Protein AF-A0A1V4V6X4-F1 (afdb_monomer)

Radius of gyration: 25.46 Å; Cα contacts (8 Å, |Δi|>4): 102; chains: 1; bounding box: 65×45×69 Å

pLDDT: mean 75.26, std 18.29, range [31.08, 92.88]

Secondary structure (DSSP, 8-state):
---------HHHHHHHHHTT--HHHHHHHHHHHHHHTT-----HHHHHHHHHHHHHHHHHHHHHHHT--S------------------TTHHHHHHHHHHHHHHHHHHHHHHTT---BHHHHHHHTT--HHHHHHHHGGGT---EEEEETTEEEEE--GGGHHHHHHHHHT-TTS--

Solvent-accessible surface area (backbone atoms only — not comparable to full-atom values): 11101 Å² total; per-residue (Å²): 132,89,79,82,87,76,87,70,57,70,73,57,49,52,54,40,55,74,68,74,50,59,66,71,55,56,54,50,49,52,50,47,50,68,69,45,71,78,61,68,78,72,50,70,68,54,53,50,50,51,52,52,52,52,50,53,48,52,52,51,52,50,55,60,58,69,68,58,72,97,75,82,86,88,80,82,87,84,81,95,76,92,77,95,73,92,86,72,88,69,70,55,50,65,55,43,52,53,52,41,43,53,50,34,52,55,53,49,54,34,48,75,72,74,40,68,48,43,45,60,60,57,15,56,78,69,77,42,51,52,68,58,48,49,59,58,31,49,87,70,70,60,71,64,48,80,49,71,58,98,89,46,76,46,41,26,46,54,75,90,46,50,69,57,36,51,38,55,68,75,61,61,82,79,75,86,129

Sequence (177 aa):
MGFLGVRLDQDLEEKIRATGRPKSEVVREALRAYFEVDRAQLRQDQVVLIREIERLLDEKILALNSVKHPVLNTVKQPPLNTVKQNPKALNNVKQGDEIIRKAAQAILACFDEGREPLVGEIAEKLGLSSGSLGMYLKPTGIKTTPTGRSGIKGRYFTFDLRDKLEDVLHGGWGVYK

Nearest PDB structures (foldseek):
  8h3t-assembly1_B  TM=4.234E-01  e=3.105E-01  Streptomyces galtieri
  3lst-assembly1_A  TM=4.479E-01  e=4.167E-01  Micromonospora echinospora
  7clu-assembly1_A  TM=3.605E-01  e=3.929E-01  Serratia marcescens
  7clu-assembly1_B  TM=3.123E-01  e=2.928E-01  Serratia marcescens

Foldseek 3Di:
DDDDPDDDDPVVVVVCVVVVDDPSVVVVVVVCCVVCVPPPVQDVVNVVVVVVVVVVVVVVVVVVVVPDDPDDDDDDDDDDDDDDDDDDPDPVVVVLLVLLLQLLVVQVVCVVVVHWDALCVSQVVSVHDSVVSCVSCVLLVQFWDQDDDPNDTHTTRDPVCNVSSVCSNVVVSPPDD

Structure (mmCIF, N/CA/C/O backbone):
data_AF-A0A1V4V6X4-F1
#
_entry.id   AF-A0A1V4V6X4-F1
#
loop_
_atom_site.group_PDB
_atom_site.id
_atom_site.type_symbol
_atom_site.label_atom_id
_atom_site.label_alt_id
_atom_site.label_comp_id
_atom_site.label_asym_id
_atom_site.label_entity_id
_atom_site.label_seq_id
_atom_site.pdbx_PDB_ins_code
_atom_site.Cartn_x
_atom_site.Cartn_y
_atom_site.Cartn_z
_atom_site.occupancy
_atom_site.B_iso_or_equiv
_atom_site.auth_seq_id
_atom_site.auth_comp_id
_atom_site.auth_asym_id
_atom_site.auth_atom_id
_atom_site.pdbx_PDB_model_num
ATOM 1 N N . MET A 1 1 ? -2.020 24.113 26.244 1.00 47.84 1 MET A N 1
ATOM 2 C CA . MET A 1 1 ? -2.256 22.663 26.060 1.00 47.84 1 MET A CA 1
ATOM 3 C C . MET A 1 1 ? -3.604 22.497 25.377 1.00 47.84 1 MET A C 1
ATOM 5 O O . MET A 1 1 ? -4.568 23.055 25.880 1.00 47.84 1 MET A O 1
ATOM 9 N N . GLY A 1 2 ? -3.675 21.837 24.218 1.00 53.78 2 GLY A N 1
ATOM 10 C CA . GLY A 1 2 ? -4.953 21.591 23.538 1.00 53.78 2 GLY A CA 1
ATOM 11 C C . GLY A 1 2 ? -5.718 20.460 24.226 1.00 53.78 2 GLY A C 1
ATOM 12 O O . GLY A 1 2 ? -5.143 19.401 24.472 1.00 53.78 2 GLY A O 1
ATOM 13 N N . PHE A 1 3 ? -6.987 20.680 24.564 1.00 56.31 3 PHE A N 1
ATOM 14 C CA . PHE A 1 3 ? -7.863 19.631 25.081 1.00 56.31 3 PHE A CA 1
ATOM 15 C C . PHE A 1 3 ? -8.528 18.926 23.896 1.00 56.31 3 PHE A C 1
ATOM 17 O O . PHE A 1 3 ? -9.225 19.562 23.108 1.00 56.31 3 PHE A O 1
ATOM 24 N N . LEU A 1 4 ? -8.299 17.619 23.753 1.00 59.59 4 LEU A N 1
ATOM 25 C CA . LEU A 1 4 ? -9.005 16.800 22.771 1.00 59.59 4 LEU A CA 1
ATOM 26 C C . LEU A 1 4 ? -10.425 16.546 23.301 1.00 59.59 4 LEU A C 1
ATOM 28 O O . LEU A 1 4 ? -10.619 15.751 24.220 1.00 59.59 4 LEU A O 1
ATOM 32 N N . GLY A 1 5 ? -11.411 17.264 22.765 1.00 73.44 5 GLY A N 1
ATOM 33 C CA . GLY A 1 5 ? -12.822 17.085 23.104 1.00 73.44 5 GLY A CA 1
ATOM 34 C C . GLY A 1 5 ? -13.391 15.820 22.464 1.00 73.44 5 GLY A C 1
ATOM 35 O O . GLY A 1 5 ? -14.059 15.902 21.439 1.00 73.44 5 GLY A O 1
ATOM 36 N N . VAL A 1 6 ? -13.112 14.650 23.044 1.00 76.62 6 VAL A N 1
ATOM 37 C CA . VAL A 1 6 ? -13.661 13.369 22.568 1.00 76.62 6 VAL A CA 1
ATOM 38 C C . VAL A 1 6 ? -15.014 13.106 23.230 1.00 76.62 6 VAL A C 1
ATOM 40 O O . VAL A 1 6 ? -15.124 13.050 24.463 1.00 76.62 6 VAL A O 1
ATOM 43 N N . ARG A 1 7 ? -16.053 12.936 22.407 1.00 83.62 7 ARG A N 1
ATOM 44 C CA . ARG A 1 7 ? -17.357 12.427 22.851 1.00 83.62 7 ARG A CA 1
ATOM 45 C C . ARG A 1 7 ? -17.248 10.918 23.036 1.00 83.62 7 ARG A C 1
ATOM 47 O O . ARG A 1 7 ? -16.781 10.231 22.137 1.00 83.62 7 ARG A O 1
ATOM 54 N N . LEU A 1 8 ? -17.626 10.444 24.217 1.00 83.38 8 LEU A N 1
ATOM 55 C CA . LEU A 1 8 ? -17.709 9.024 24.536 1.00 83.38 8 LEU A CA 1
ATOM 56 C C . LEU A 1 8 ? -19.179 8.705 24.790 1.00 83.38 8 LEU A C 1
ATOM 58 O O . LEU A 1 8 ? -19.904 9.567 25.289 1.00 83.38 8 LEU A O 1
ATOM 62 N N . ASP A 1 9 ? -19.598 7.493 24.451 1.00 90.12 9 ASP A N 1
ATOM 63 C CA . ASP A 1 9 ? -20.945 7.028 24.766 1.00 90.12 9 ASP A CA 1
ATOM 64 C C . ASP A 1 9 ? -21.136 6.884 26.281 1.00 90.12 9 ASP A C 1
ATOM 66 O O . ASP A 1 9 ? -20.174 6.683 27.033 1.00 90.12 9 ASP A O 1
ATOM 70 N N . GLN A 1 10 ? -22.389 6.982 26.726 1.00 89.00 10 GLN A N 1
ATOM 71 C CA . GLN A 1 10 ? -22.755 7.044 28.142 1.00 89.00 10 GLN A CA 1
ATOM 72 C C . GLN A 1 10 ? -22.216 5.851 28.948 1.00 89.00 10 GLN A C 1
ATOM 74 O O . GLN A 1 10 ? -21.617 6.046 30.005 1.00 89.00 10 GLN A O 1
ATOM 79 N N . ASP A 1 11 ? -22.305 4.640 28.399 1.00 91.12 11 ASP A N 1
ATOM 80 C CA . ASP A 1 11 ? -21.780 3.422 29.026 1.00 91.12 11 ASP A CA 1
ATOM 81 C C . ASP A 1 11 ? -20.269 3.493 29.289 1.00 91.12 11 ASP A C 1
ATOM 83 O O . ASP A 1 11 ? -19.763 2.992 30.297 1.00 91.12 11 ASP A O 1
ATOM 87 N N . LEU A 1 12 ? -19.514 4.100 28.370 1.00 87.62 12 LEU A N 1
ATOM 88 C CA . LEU A 1 12 ? -18.066 4.224 28.492 1.00 87.62 12 LEU A CA 1
ATOM 89 C C . LEU A 1 12 ? -17.697 5.316 29.499 1.00 87.62 12 LEU A C 1
ATOM 91 O O . LEU A 1 12 ? -16.733 5.157 30.248 1.00 87.62 12 LEU A O 1
ATOM 95 N N . GLU A 1 13 ? -18.475 6.397 29.564 1.00 88.00 13 GLU A N 1
ATOM 96 C CA . GLU A 1 13 ? -18.304 7.425 30.590 1.00 88.00 13 GLU A CA 1
ATOM 97 C C . GLU A 1 13 ? -18.572 6.890 31.996 1.00 88.00 13 GLU A C 1
ATOM 99 O O . GLU A 1 13 ? -17.810 7.200 32.914 1.00 88.00 13 GLU A O 1
ATOM 104 N N . GLU A 1 14 ? -19.600 6.060 32.167 1.00 91.12 14 GLU A N 1
ATOM 105 C CA . GLU A 1 14 ? -19.898 5.403 33.441 1.00 91.12 14 GLU A CA 1
ATOM 106 C C . GLU A 1 14 ? -18.780 4.444 33.852 1.00 91.12 14 GLU A C 1
ATOM 108 O O . GLU A 1 14 ? -18.295 4.516 34.984 1.00 91.12 14 GLU A O 1
ATOM 113 N N . LYS A 1 15 ? -18.284 3.621 32.919 1.00 90.56 15 LYS A N 1
ATOM 114 C CA . LYS A 1 15 ? -17.139 2.732 33.168 1.00 90.56 15 LYS A CA 1
ATOM 115 C C . LYS A 1 15 ? -15.881 3.508 33.551 1.00 90.56 15 LYS A C 1
ATOM 117 O O . LYS A 1 15 ? -15.225 3.147 34.522 1.00 90.56 15 LYS A O 1
ATOM 122 N N . ILE A 1 16 ? -15.555 4.592 32.846 1.00 88.94 16 ILE A N 1
ATOM 123 C CA . ILE A 1 16 ? -14.401 5.443 33.177 1.00 88.94 16 ILE A CA 1
ATOM 124 C C . ILE A 1 16 ? -14.586 6.074 34.558 1.00 88.94 16 ILE A C 1
ATOM 126 O O . ILE A 1 16 ? -13.668 6.037 35.376 1.00 88.94 16 ILE A O 1
ATOM 130 N N . ARG A 1 17 ? -15.778 6.600 34.855 1.00 87.44 17 ARG A N 1
ATOM 131 C CA . ARG A 1 17 ? -16.089 7.191 36.161 1.00 87.44 17 ARG A CA 1
ATOM 132 C C . ARG A 1 17 ? -15.942 6.172 37.293 1.00 87.44 17 ARG A C 1
ATOM 134 O O . ARG A 1 17 ? -15.390 6.522 38.332 1.00 87.44 17 ARG A O 1
ATOM 141 N N . ALA A 1 18 ? -16.349 4.921 37.075 1.00 91.12 18 ALA A N 1
ATOM 142 C CA . ALA A 1 18 ? -16.194 3.833 38.042 1.00 91.12 18 ALA A CA 1
ATOM 143 C C . ALA A 1 18 ? -14.725 3.494 38.351 1.00 91.12 18 ALA A C 1
ATOM 145 O O . ALA A 1 18 ? -14.424 3.043 39.452 1.00 91.12 18 ALA A O 1
ATOM 146 N N . THR A 1 19 ? -13.794 3.752 37.424 1.00 87.25 19 THR A N 1
ATOM 147 C CA . THR A 1 19 ? -12.352 3.571 37.686 1.00 87.25 19 THR A CA 1
ATOM 148 C C . THR A 1 19 ? -11.745 4.667 38.564 1.00 87.25 19 THR A C 1
ATOM 150 O O . THR A 1 19 ? -10.612 4.524 39.012 1.00 87.25 19 THR A O 1
ATOM 153 N N . GLY A 1 20 ? -12.451 5.786 38.774 1.00 89.25 20 GLY A N 1
ATOM 154 C CA . GLY A 1 20 ? -11.937 6.952 39.499 1.00 89.25 20 GLY A CA 1
ATOM 155 C C . GLY A 1 20 ? -10.828 7.723 38.769 1.00 89.25 20 GLY A C 1
ATOM 156 O O . GLY A 1 20 ? -10.282 8.678 39.319 1.00 89.25 20 GLY A O 1
ATOM 157 N N . ARG A 1 21 ? -10.486 7.339 37.532 1.00 86.69 21 ARG A N 1
ATOM 158 C CA . ARG A 1 21 ? -9.435 7.978 36.730 1.00 86.69 21 ARG A CA 1
ATOM 159 C C . ARG A 1 21 ? -10.001 9.112 35.869 1.00 86.69 21 ARG A C 1
ATOM 161 O O . ARG A 1 21 ? -11.141 9.030 35.404 1.00 86.69 21 ARG A O 1
ATOM 168 N N . PRO A 1 22 ? -9.221 10.172 35.593 1.00 88.00 22 PRO A N 1
ATOM 169 C CA . PRO A 1 22 ? -9.671 11.243 34.717 1.00 88.00 22 PRO A CA 1
ATOM 170 C C . PRO A 1 22 ? -9.817 10.744 33.274 1.00 88.00 22 PRO A C 1
ATOM 172 O O . PRO A 1 22 ? -8.924 10.110 32.711 1.00 88.00 22 PRO A O 1
ATOM 175 N N . LYS A 1 23 ? -10.939 11.099 32.634 1.00 85.69 23 LYS A N 1
ATOM 176 C CA . LYS A 1 23 ? -11.280 10.708 31.252 1.00 85.69 23 LYS A CA 1
ATOM 177 C C . LYS A 1 23 ? -10.149 10.970 30.253 1.00 85.69 23 LYS A C 1
ATOM 179 O O . LYS A 1 23 ? -9.875 10.140 29.392 1.00 85.69 23 LYS A O 1
ATOM 184 N N . SER A 1 24 ? -9.470 12.107 30.379 1.00 85.50 24 SER A N 1
ATOM 185 C CA . SER A 1 24 ? -8.359 12.492 29.502 1.00 85.50 24 SER A CA 1
ATOM 186 C C . SER A 1 24 ? -7.144 11.568 29.611 1.00 85.50 24 SER A C 1
ATOM 188 O O . SER A 1 24 ? -6.425 11.399 28.628 1.00 85.50 24 SER A O 1
ATOM 190 N N . GLU A 1 25 ? -6.903 10.980 30.780 1.00 85.88 25 GLU A N 1
ATOM 191 C CA . GLU A 1 25 ? -5.800 10.051 31.015 1.00 85.88 25 GLU A CA 1
ATOM 192 C C . GLU A 1 25 ? -6.123 8.679 30.440 1.00 85.88 25 GLU A C 1
ATOM 194 O O . GLU A 1 25 ? -5.319 8.145 29.681 1.00 85.88 25 GLU A O 1
ATOM 199 N N . VAL A 1 26 ? -7.334 8.176 30.693 1.00 88.50 26 VAL A N 1
ATOM 200 C CA . VAL A 1 26 ? -7.791 6.891 30.149 1.00 88.50 26 VAL A CA 1
ATOM 201 C C . VAL A 1 26 ? -7.779 6.907 28.621 1.00 88.50 26 VAL A C 1
ATOM 203 O O . VAL A 1 26 ? -7.251 5.992 27.998 1.00 88.50 26 VAL A O 1
ATOM 206 N N . VAL A 1 27 ? -8.288 7.976 27.999 1.00 86.38 27 VAL A N 1
ATOM 207 C CA . VAL A 1 27 ? -8.267 8.119 26.533 1.00 86.38 27 VAL A CA 1
ATOM 208 C C . VAL A 1 27 ? -6.833 8.212 26.008 1.00 86.38 27 VAL A C 1
ATOM 210 O O . VAL A 1 27 ? -6.505 7.590 25.003 1.00 86.38 27 VAL A O 1
ATOM 213 N N . ARG A 1 28 ? -5.951 8.960 26.680 1.00 86.00 28 ARG A N 1
ATOM 214 C CA . ARG A 1 28 ? -4.547 9.080 26.264 1.00 86.00 28 ARG A CA 1
ATOM 215 C C . ARG A 1 28 ? -3.810 7.748 26.358 1.00 86.00 28 ARG A C 1
ATOM 217 O O . ARG A 1 28 ? -3.024 7.444 25.470 1.00 86.00 28 ARG A O 1
ATOM 224 N N . GLU A 1 29 ? -4.039 6.986 27.418 1.00 85.94 29 GLU A N 1
ATOM 225 C CA . GLU A 1 29 ? -3.438 5.669 27.614 1.00 85.94 29 GLU A CA 1
ATOM 226 C C . GLU A 1 29 ? -3.973 4.658 26.603 1.00 85.94 29 GLU A C 1
ATOM 228 O O . GLU A 1 29 ? -3.178 3.968 25.979 1.00 85.94 29 GLU A O 1
ATOM 233 N N . ALA A 1 30 ? -5.283 4.640 26.352 1.00 86.88 30 ALA A N 1
ATOM 234 C CA . ALA A 1 30 ? -5.878 3.789 25.326 1.00 86.88 30 ALA A CA 1
ATOM 235 C C . ALA A 1 30 ? -5.319 4.102 23.930 1.00 86.88 30 ALA A C 1
ATOM 237 O O . ALA A 1 30 ? -4.984 3.188 23.183 1.00 86.88 30 ALA A O 1
ATOM 238 N N . LEU A 1 31 ? -5.159 5.388 23.592 1.00 85.50 31 LEU A N 1
ATOM 239 C CA . LEU A 1 31 ? -4.535 5.801 22.334 1.00 85.50 31 LEU A CA 1
ATOM 240 C C . LEU A 1 31 ? -3.057 5.403 22.277 1.00 85.50 31 LEU A C 1
ATOM 242 O O . LEU A 1 31 ? -2.611 4.905 21.250 1.00 85.50 31 LEU A O 1
ATOM 246 N N . ARG A 1 32 ? -2.294 5.583 23.364 1.00 84.56 32 ARG A N 1
ATOM 247 C CA . ARG A 1 32 ? -0.899 5.115 23.429 1.00 84.56 32 ARG A CA 1
ATOM 248 C C . ARG A 1 32 ? -0.817 3.614 23.223 1.00 84.56 32 ARG A C 1
ATOM 250 O O . ARG A 1 32 ? -0.094 3.193 22.336 1.00 84.56 32 ARG A O 1
ATOM 257 N N . ALA A 1 33 ? -1.606 2.842 23.964 1.00 82.94 33 ALA A N 1
ATOM 258 C CA . ALA A 1 33 ? -1.667 1.397 23.830 1.00 82.94 33 ALA A CA 1
ATOM 259 C C . ALA A 1 33 ? -2.009 0.998 22.392 1.00 82.94 33 ALA A C 1
ATOM 261 O O . ALA A 1 33 ? -1.284 0.201 21.816 1.00 82.94 33 ALA A O 1
ATOM 262 N N . TYR A 1 34 ? -3.027 1.618 21.783 1.00 82.00 34 TYR A N 1
ATOM 263 C CA . TYR A 1 34 ? -3.424 1.376 20.393 1.00 82.00 34 TYR A CA 1
ATOM 264 C C . TYR A 1 34 ? -2.276 1.587 19.392 1.00 82.00 34 TYR A C 1
ATOM 266 O O . TYR A 1 34 ? -2.121 0.793 18.471 1.00 82.00 34 TYR A O 1
ATOM 274 N N . PHE A 1 35 ? -1.447 2.618 19.582 1.00 79.94 35 PHE A N 1
ATOM 275 C CA . PHE A 1 35 ? -0.288 2.885 18.720 1.00 79.94 35 PHE A CA 1
ATOM 276 C C . PHE A 1 35 ? 0.992 2.136 19.131 1.00 79.94 35 PHE A C 1
ATOM 278 O O . PHE A 1 35 ? 1.928 2.052 18.339 1.00 79.94 35 PHE A O 1
ATOM 285 N N . GLU A 1 36 ? 1.065 1.606 20.352 1.00 71.50 36 GLU A N 1
ATOM 286 C CA . GLU A 1 36 ? 2.222 0.871 20.877 1.00 71.50 36 GLU A CA 1
ATOM 287 C C . GLU A 1 36 ? 2.121 -0.650 20.671 1.00 71.50 36 GLU A C 1
ATOM 289 O O . GLU A 1 36 ? 3.141 -1.322 20.818 1.00 71.50 36 GLU A O 1
ATOM 294 N N . VAL A 1 37 ? 0.962 -1.197 20.263 1.00 59.44 37 VAL A N 1
ATOM 295 C CA . VAL A 1 37 ? 0.778 -2.645 19.998 1.00 59.44 37 VAL A CA 1
ATOM 296 C C . VAL A 1 37 ? 1.794 -3.198 18.980 1.00 59.44 37 VAL A C 1
ATOM 298 O O . VAL A 1 37 ? 2.205 -4.349 19.104 1.00 59.44 37 VAL A O 1
ATOM 301 N N . ASP A 1 38 ? 2.285 -2.376 18.046 1.00 53.91 38 ASP A N 1
ATOM 302 C CA . ASP A 1 38 ? 3.258 -2.795 17.021 1.00 53.91 38 ASP A CA 1
ATOM 303 C C . ASP A 1 38 ? 4.733 -2.599 17.412 1.00 53.91 38 ASP A C 1
ATOM 305 O O . ASP A 1 38 ? 5.637 -3.017 16.681 1.00 53.91 38 ASP A O 1
ATOM 309 N N . ARG A 1 39 ? 5.035 -2.004 18.575 1.00 54.81 39 ARG A N 1
ATOM 310 C CA . ARG A 1 39 ? 6.410 -1.995 19.093 1.00 54.81 39 ARG A CA 1
ATOM 311 C C . ARG A 1 39 ? 6.661 -3.285 19.853 1.00 54.81 39 ARG A C 1
ATOM 313 O O . ARG A 1 39 ? 6.705 -3.306 21.081 1.00 54.81 39 ARG A O 1
ATOM 320 N N . ALA A 1 40 ? 6.890 -4.361 19.103 1.00 57.62 40 ALA A N 1
ATOM 321 C CA . ALA A 1 40 ? 7.569 -5.526 19.646 1.00 57.62 40 ALA A CA 1
ATOM 322 C C . ALA A 1 40 ? 8.827 -5.029 20.375 1.00 57.62 40 ALA A C 1
ATOM 324 O O . ALA A 1 40 ? 9.700 -4.406 19.765 1.00 57.62 40 ALA A O 1
ATOM 325 N N . GLN A 1 41 ? 8.884 -5.237 21.692 1.00 59.75 41 GLN A N 1
ATOM 326 C CA . GLN A 1 41 ? 10.102 -5.020 22.460 1.00 59.75 41 GLN A CA 1
ATOM 327 C C . GLN A 1 41 ? 11.165 -5.909 21.821 1.00 59.75 41 GLN A C 1
ATOM 329 O O . GLN A 1 41 ? 11.117 -7.132 21.957 1.00 59.75 41 GLN A O 1
ATOM 334 N N . LEU A 1 42 ? 12.051 -5.292 21.036 1.00 61.81 42 LEU A N 1
ATOM 335 C CA . LEU A 1 42 ? 13.114 -5.994 20.334 1.00 61.81 42 LEU A CA 1
ATOM 336 C C . LEU A 1 42 ? 13.895 -6.778 21.378 1.00 61.81 42 LEU A C 1
ATOM 338 O O . LEU A 1 42 ? 14.456 -6.203 22.315 1.00 61.81 42 LEU A O 1
ATOM 342 N N . ARG A 1 43 ? 13.882 -8.101 21.240 1.00 68.12 43 ARG A N 1
ATOM 343 C CA . ARG A 1 43 ? 14.637 -8.970 22.133 1.00 68.12 43 ARG A CA 1
ATOM 344 C C . ARG A 1 43 ? 16.124 -8.627 21.994 1.00 68.12 43 ARG A C 1
ATOM 346 O O . ARG A 1 43 ? 16.574 -8.130 20.961 1.00 68.12 43 ARG A O 1
ATOM 353 N N . GLN A 1 44 ? 16.898 -8.831 23.054 1.00 68.81 44 GLN A N 1
ATOM 354 C CA . GLN A 1 44 ? 18.278 -8.339 23.123 1.00 68.81 44 GLN A CA 1
ATOM 355 C C . GLN A 1 44 ? 19.186 -8.922 22.023 1.00 68.81 44 GLN A C 1
ATOM 357 O O . GLN A 1 44 ? 20.074 -8.232 21.530 1.00 68.81 44 GLN A O 1
ATOM 362 N N . ASP A 1 45 ? 18.903 -10.142 21.570 1.00 69.19 45 ASP A N 1
ATOM 363 C CA . ASP A 1 45 ? 19.477 -10.778 20.378 1.00 69.19 45 ASP A CA 1
ATOM 364 C C . ASP A 1 45 ? 19.193 -9.987 19.090 1.00 69.19 45 ASP A C 1
ATOM 366 O O . ASP A 1 45 ? 20.093 -9.782 18.279 1.00 69.19 45 ASP A O 1
ATOM 370 N N . GLN A 1 46 ? 17.975 -9.472 18.918 1.00 70.56 46 GLN A N 1
ATOM 371 C CA . GLN A 1 46 ? 17.598 -8.650 17.764 1.00 70.56 46 GLN A CA 1
ATOM 372 C C . GLN A 1 46 ? 18.313 -7.296 17.782 1.00 70.56 46 GLN A C 1
ATOM 374 O O . GLN A 1 46 ? 18.739 -6.814 16.737 1.00 70.56 46 GLN A O 1
ATOM 379 N N . VAL A 1 47 ? 18.511 -6.706 18.963 1.00 76.50 47 VAL A N 1
ATOM 380 C CA . VAL A 1 47 ? 19.283 -5.460 19.113 1.00 76.50 47 VAL A CA 1
ATOM 381 C C . VAL A 1 47 ? 20.754 -5.674 18.749 1.00 76.50 47 VAL A C 1
ATOM 383 O O . VAL A 1 47 ? 21.351 -4.826 18.089 1.00 76.50 47 VAL A O 1
ATOM 386 N N . VAL A 1 48 ? 21.340 -6.806 19.146 1.00 81.69 48 VAL A N 1
ATOM 387 C CA . VAL A 1 48 ? 22.720 -7.165 18.778 1.00 81.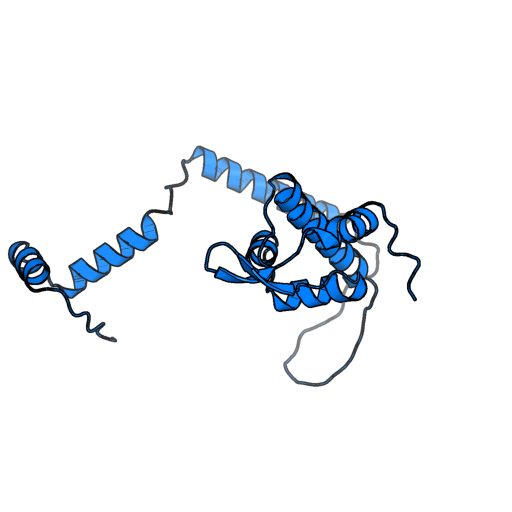69 48 VAL A CA 1
ATOM 388 C C . VAL A 1 48 ? 22.843 -7.378 17.268 1.00 81.69 48 VAL A C 1
ATOM 390 O O . VAL A 1 48 ? 23.775 -6.857 16.661 1.00 81.69 48 VAL A O 1
ATOM 393 N N . LEU A 1 49 ? 21.882 -8.068 16.649 1.00 82.75 49 LEU A N 1
ATOM 394 C CA . LEU A 1 49 ? 21.850 -8.264 15.197 1.00 82.75 49 LEU A CA 1
ATOM 395 C C . LEU A 1 49 ? 21.718 -6.939 14.438 1.00 82.75 49 LEU A C 1
ATOM 397 O O . LEU A 1 49 ? 22.443 -6.727 13.472 1.00 82.75 49 LEU A O 1
ATOM 401 N N . ILE A 1 50 ? 20.847 -6.032 14.890 1.00 83.44 50 ILE A N 1
ATOM 402 C CA . ILE A 1 50 ? 20.698 -4.697 14.290 1.00 83.44 50 ILE A CA 1
ATOM 403 C C . ILE A 1 50 ? 22.020 -3.929 14.360 1.00 83.44 50 ILE A C 1
ATOM 405 O O . ILE A 1 50 ? 22.470 -3.412 13.342 1.00 83.44 50 ILE A O 1
ATOM 409 N N . ARG A 1 51 ? 22.687 -3.922 15.520 1.00 85.69 51 ARG A N 1
ATOM 410 C CA . ARG A 1 51 ? 23.980 -3.240 15.688 1.00 85.69 51 ARG A CA 1
ATOM 411 C C . ARG A 1 51 ? 25.076 -3.815 14.797 1.00 85.69 51 ARG A C 1
ATOM 413 O O . ARG A 1 51 ? 25.886 -3.060 14.271 1.00 85.69 51 ARG A O 1
ATOM 420 N N . GLU A 1 52 ? 25.118 -5.134 14.620 1.00 87.12 52 GLU A N 1
ATOM 421 C CA . GLU A 1 52 ? 26.109 -5.753 13.734 1.00 87.12 52 GLU A CA 1
ATOM 422 C C . GLU A 1 52 ? 25.805 -5.461 12.258 1.00 87.12 52 GLU A C 1
ATOM 424 O O . GLU A 1 52 ? 26.723 -5.199 11.484 1.00 87.12 52 GLU A O 1
ATOM 429 N N . ILE A 1 53 ? 24.526 -5.417 11.868 1.00 86.38 53 ILE A N 1
ATOM 430 C CA . ILE A 1 53 ? 24.117 -4.984 10.524 1.00 86.38 53 ILE A CA 1
ATOM 431 C C . ILE A 1 53 ? 24.543 -3.531 10.280 1.00 86.38 53 ILE A C 1
ATOM 433 O O . ILE A 1 53 ? 25.128 -3.241 9.238 1.00 86.38 53 ILE A O 1
ATOM 437 N N . GLU A 1 54 ? 24.299 -2.633 11.234 1.00 87.44 54 GLU A N 1
ATOM 438 C CA . GLU A 1 54 ? 24.739 -1.234 11.166 1.00 87.44 54 GLU A CA 1
ATOM 439 C C . GLU A 1 54 ? 26.267 -1.139 11.028 1.00 87.44 54 GLU A C 1
ATOM 441 O O . GLU A 1 54 ? 26.758 -0.465 10.122 1.00 87.44 54 GLU A O 1
ATOM 446 N N . ARG A 1 55 ? 27.024 -1.903 11.829 1.00 90.94 55 ARG A N 1
ATOM 447 C CA . ARG A 1 55 ? 28.493 -1.961 11.748 1.00 90.94 55 ARG A CA 1
ATOM 448 C C . ARG A 1 55 ? 28.982 -2.416 10.370 1.00 90.94 55 ARG A C 1
ATOM 450 O O . ARG A 1 55 ? 29.895 -1.812 9.810 1.00 90.94 55 ARG A O 1
ATOM 457 N N . LEU A 1 56 ? 28.386 -3.472 9.814 1.00 87.94 56 LEU A N 1
ATOM 458 C CA . LEU A 1 56 ? 28.748 -4.004 8.496 1.00 87.94 56 LEU A CA 1
ATOM 459 C C . LEU A 1 56 ? 28.401 -3.030 7.365 1.00 87.94 56 LEU A C 1
ATOM 461 O O . LEU A 1 56 ? 29.140 -2.939 6.380 1.00 87.94 56 LEU A O 1
ATOM 465 N N . LEU A 1 57 ? 27.297 -2.292 7.496 1.00 82.75 57 LEU A N 1
ATOM 466 C CA . LEU A 1 57 ? 26.923 -1.242 6.552 1.00 82.75 57 LEU A CA 1
ATOM 467 C C . LEU A 1 57 ? 27.918 -0.080 6.595 1.00 82.75 57 LEU A C 1
ATOM 469 O O . LEU A 1 57 ? 28.379 0.343 5.534 1.00 82.75 57 LEU A O 1
ATOM 473 N N . ASP A 1 58 ? 28.310 0.378 7.782 1.00 82.69 58 ASP A N 1
ATOM 474 C CA . ASP A 1 58 ? 29.316 1.431 7.950 1.00 82.69 58 ASP A CA 1
ATOM 475 C C . ASP A 1 58 ? 30.683 1.007 7.398 1.00 82.69 58 ASP A C 1
ATOM 477 O O . ASP A 1 58 ? 31.330 1.764 6.670 1.00 82.69 58 ASP A O 1
ATOM 481 N N . GLU A 1 59 ? 31.103 -0.233 7.655 1.00 82.06 59 GLU A N 1
ATOM 482 C CA . GLU A 1 59 ? 32.339 -0.804 7.114 1.00 82.06 59 GLU A CA 1
ATOM 483 C C . GLU A 1 59 ? 32.302 -0.869 5.578 1.00 82.06 59 GLU A C 1
ATOM 485 O O . GLU A 1 59 ? 33.261 -0.483 4.903 1.00 82.06 59 GLU A O 1
ATOM 490 N N . LYS A 1 60 ? 31.165 -1.269 4.995 1.00 77.44 60 LYS A N 1
ATOM 491 C CA . LYS A 1 60 ? 30.961 -1.251 3.539 1.00 77.44 60 LYS A CA 1
ATOM 492 C C . LYS A 1 60 ? 30.941 0.165 2.971 1.00 77.44 60 LYS A C 1
ATOM 494 O O . LYS A 1 60 ? 31.511 0.382 1.903 1.00 77.44 60 LYS A O 1
ATOM 499 N N . ILE A 1 61 ? 30.338 1.130 3.661 1.00 77.69 61 ILE A N 1
ATOM 500 C CA . ILE A 1 61 ? 30.339 2.542 3.262 1.00 77.69 61 ILE A CA 1
ATOM 501 C C . ILE A 1 61 ? 31.768 3.101 3.289 1.00 77.69 61 ILE A C 1
ATOM 503 O O . ILE A 1 61 ? 32.173 3.789 2.350 1.00 77.69 61 ILE A O 1
ATOM 507 N N . LEU A 1 62 ? 32.565 2.778 4.311 1.00 72.50 62 LEU A N 1
ATOM 508 C CA . LEU A 1 62 ? 33.977 3.157 4.392 1.00 72.50 62 LEU A CA 1
ATOM 509 C C . LEU A 1 62 ? 34.807 2.504 3.283 1.00 72.50 62 LEU A C 1
ATOM 511 O O . LEU A 1 62 ? 35.580 3.196 2.622 1.00 72.50 62 LEU A O 1
ATOM 515 N N . ALA A 1 63 ? 34.600 1.216 3.009 1.00 69.69 63 ALA A N 1
ATOM 516 C CA . ALA A 1 63 ? 35.269 0.514 1.917 1.00 69.69 63 ALA A CA 1
ATOM 517 C C . ALA A 1 63 ? 34.935 1.129 0.546 1.00 69.69 63 ALA A C 1
ATOM 519 O O . ALA A 1 63 ? 35.829 1.352 -0.267 1.00 69.69 63 ALA A O 1
ATOM 520 N N . LEU A 1 64 ? 33.670 1.489 0.309 1.00 62.47 64 LEU A N 1
ATOM 521 C CA . LEU A 1 64 ? 33.239 2.184 -0.909 1.00 62.47 64 LEU A CA 1
ATOM 522 C C . LEU A 1 64 ? 33.809 3.608 -1.006 1.00 62.47 64 LEU A C 1
ATOM 524 O O . LEU A 1 64 ? 34.134 4.072 -2.097 1.00 62.47 64 LEU A O 1
ATOM 528 N N . ASN A 1 65 ? 33.969 4.301 0.123 1.00 60.88 65 ASN A N 1
ATOM 529 C CA . ASN A 1 65 ? 34.605 5.617 0.170 1.00 60.88 65 ASN A CA 1
ATOM 530 C C . ASN A 1 65 ? 36.131 5.556 -0.009 1.00 60.88 65 ASN A C 1
ATOM 532 O O . ASN A 1 65 ? 36.704 6.519 -0.515 1.00 60.88 65 ASN A O 1
ATOM 536 N N . SER A 1 66 ? 36.772 4.441 0.350 1.00 56.28 66 SER A N 1
ATOM 537 C CA . SER A 1 66 ? 38.204 4.191 0.129 1.00 56.28 66 SER A CA 1
ATOM 538 C C . SER A 1 66 ? 38.542 3.978 -1.358 1.00 56.28 66 SER A C 1
ATOM 540 O O . SER A 1 66 ? 39.664 4.220 -1.790 1.00 56.28 66 SER A O 1
ATOM 542 N N . VAL A 1 67 ? 37.548 3.627 -2.186 1.00 47.91 67 VAL A N 1
ATOM 543 C CA . VAL A 1 67 ? 37.674 3.486 -3.654 1.00 47.91 67 VAL A CA 1
ATOM 544 C C . VAL A 1 67 ? 37.454 4.827 -4.391 1.00 47.91 67 VAL A C 1
ATOM 546 O O . VAL A 1 67 ? 37.245 4.876 -5.603 1.00 47.91 67 VAL A O 1
ATOM 549 N N . LYS A 1 68 ? 37.525 5.974 -3.700 1.00 45.47 68 LYS A N 1
ATOM 550 C CA . LYS A 1 68 ? 37.418 7.285 -4.359 1.00 45.47 68 LYS A CA 1
ATOM 551 C C . LYS A 1 68 ? 38.726 7.678 -5.046 1.00 45.47 68 LYS A C 1
ATOM 553 O O . LYS A 1 68 ? 39.715 8.031 -4.414 1.00 45.47 68 LYS A O 1
ATOM 558 N N . HIS A 1 69 ? 38.650 7.663 -6.375 1.00 39.84 69 HIS A N 1
ATOM 559 C CA . HIS A 1 69 ? 39.501 8.380 -7.318 1.00 39.84 69 HIS A CA 1
ATOM 560 C C . HIS A 1 69 ? 40.003 9.738 -6.780 1.00 39.84 69 HIS A C 1
ATOM 562 O O . HIS A 1 69 ? 39.245 10.470 -6.133 1.00 39.84 69 HIS A O 1
AT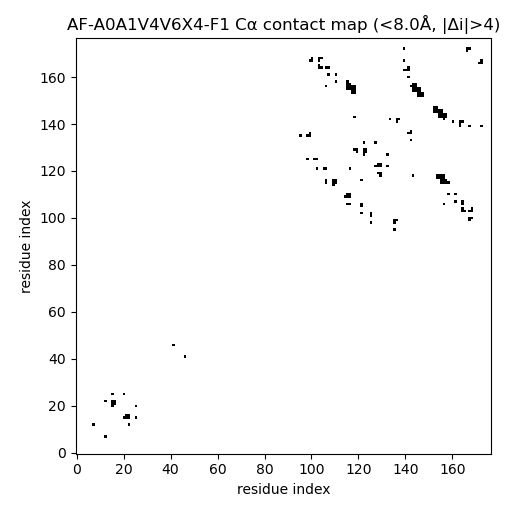OM 568 N N . PRO A 1 70 ? 41.251 10.122 -7.100 1.00 39.41 70 PRO A N 1
ATOM 569 C CA . PRO A 1 70 ? 41.871 11.330 -6.581 1.00 39.41 70 PRO A CA 1
ATOM 570 C C . PRO A 1 70 ? 41.366 12.571 -7.326 1.00 39.41 70 PRO A C 1
ATOM 572 O O . PRO A 1 70 ? 42.059 13.050 -8.206 1.00 39.41 70 PRO A O 1
ATOM 575 N N . VAL A 1 71 ? 40.196 13.121 -6.982 1.00 40.34 71 VAL A N 1
ATOM 576 C CA . VAL A 1 71 ? 39.938 14.575 -7.089 1.00 40.34 71 VAL A CA 1
ATOM 577 C C . VAL A 1 71 ? 38.927 14.975 -6.009 1.00 40.34 71 VAL A C 1
ATOM 579 O O . VAL A 1 71 ? 37.715 14.819 -6.148 1.00 40.34 71 VAL A O 1
ATOM 582 N N . LEU A 1 72 ? 39.466 15.453 -4.892 1.00 40.47 72 LEU A N 1
ATOM 583 C CA . LEU A 1 72 ? 38.754 15.897 -3.702 1.00 40.47 72 LEU A CA 1
ATOM 584 C C . LEU A 1 72 ? 38.085 17.266 -3.891 1.00 40.47 72 LEU A C 1
ATOM 586 O O . LEU A 1 72 ? 38.680 18.211 -4.395 1.00 40.47 72 LEU A O 1
ATOM 590 N N . ASN A 1 73 ? 36.858 17.346 -3.378 1.00 38.50 73 ASN A N 1
ATOM 591 C CA . ASN A 1 73 ? 36.348 18.379 -2.477 1.00 38.50 73 ASN A CA 1
ATOM 592 C C . ASN A 1 73 ? 36.960 19.784 -2.555 1.00 38.50 73 ASN A C 1
ATOM 594 O O . ASN A 1 73 ? 38.017 20.041 -1.992 1.00 38.50 73 ASN A O 1
ATOM 598 N N . THR A 1 74 ? 36.153 20.744 -2.995 1.00 41.31 74 THR A N 1
ATOM 599 C CA . THR A 1 74 ? 36.044 22.036 -2.298 1.00 41.31 74 THR A CA 1
ATOM 600 C C . THR A 1 74 ? 34.651 22.609 -2.521 1.00 41.31 74 THR A C 1
ATOM 602 O O . THR A 1 74 ? 34.388 23.199 -3.559 1.00 41.31 74 THR A O 1
ATOM 605 N N . VAL A 1 75 ? 33.743 22.475 -1.549 1.00 35.28 75 VAL A N 1
ATOM 606 C CA . VAL A 1 75 ? 32.592 23.388 -1.455 1.00 35.28 75 VAL A CA 1
ATOM 607 C C . VAL A 1 75 ? 32.310 23.689 0.017 1.00 35.28 75 VAL A C 1
ATOM 609 O O . VAL A 1 75 ? 31.763 22.867 0.748 1.00 35.28 75 VAL A O 1
ATOM 612 N N . LYS A 1 76 ? 32.712 24.894 0.441 1.00 35.75 76 LYS A N 1
ATOM 613 C CA . LYS A 1 76 ? 32.159 25.599 1.605 1.00 35.75 76 LYS A CA 1
ATOM 614 C C . LYS A 1 76 ? 30.656 25.821 1.365 1.00 35.75 76 LYS A C 1
ATOM 616 O O . LYS A 1 76 ? 30.291 26.283 0.289 1.00 35.75 76 LYS A O 1
ATOM 621 N N . GLN A 1 77 ? 29.801 25.547 2.352 1.00 43.53 77 GLN A N 1
ATOM 622 C CA . GLN A 1 77 ? 28.424 26.082 2.374 1.00 43.53 77 GLN A CA 1
ATOM 623 C C . GLN A 1 77 ? 28.488 27.624 2.405 1.00 43.53 77 GLN A C 1
ATOM 625 O O . GLN A 1 77 ? 29.389 28.139 3.079 1.00 43.53 77 GLN A O 1
ATOM 630 N N . PRO A 1 78 ? 27.627 28.378 1.678 1.00 39.69 78 PRO A N 1
ATOM 631 C CA . PRO A 1 78 ? 26.287 28.774 2.172 1.00 39.69 78 PRO A CA 1
ATOM 632 C C . PRO A 1 78 ? 25.262 29.079 1.020 1.00 39.69 78 PRO A C 1
ATOM 634 O O . PRO A 1 78 ? 25.468 28.601 -0.091 1.00 39.69 78 PRO A O 1
ATOM 637 N N . PRO A 1 79 ? 24.171 29.857 1.225 1.00 46.22 79 PRO A N 1
ATOM 638 C CA . PRO A 1 79 ? 22.841 29.452 1.688 1.00 46.22 79 PRO A CA 1
ATOM 639 C C . PRO A 1 79 ? 21.730 29.552 0.604 1.00 46.22 79 PRO A C 1
ATOM 641 O O . PRO A 1 79 ? 21.964 29.966 -0.526 1.00 46.22 79 PRO A O 1
ATOM 644 N N . LEU A 1 80 ? 20.507 29.164 1.001 1.00 47.81 80 LEU A N 1
ATOM 645 C CA . LEU A 1 80 ? 19.198 29.378 0.354 1.00 47.81 80 LEU A CA 1
ATOM 646 C C . LEU A 1 80 ? 19.149 30.512 -0.700 1.00 47.81 80 LEU A C 1
ATOM 648 O O . LEU A 1 80 ? 19.272 31.679 -0.339 1.00 47.81 80 LEU A O 1
ATOM 652 N N . ASN A 1 81 ? 18.842 30.181 -1.962 1.00 31.08 81 ASN A N 1
ATOM 653 C CA . ASN A 1 81 ? 17.719 30.773 -2.705 1.00 31.08 81 ASN A CA 1
ATOM 654 C C . ASN A 1 81 ? 17.549 30.193 -4.118 1.00 31.08 81 ASN A C 1
ATOM 656 O O . ASN A 1 81 ? 18.487 29.778 -4.790 1.00 31.08 81 ASN A O 1
ATOM 660 N N . THR A 1 82 ? 16.280 30.179 -4.517 1.00 46.09 82 THR A N 1
ATOM 661 C CA . THR A 1 82 ? 15.689 29.938 -5.838 1.00 46.09 82 THR A CA 1
ATOM 662 C C . THR A 1 82 ? 16.589 30.217 -7.048 1.00 46.09 82 THR A C 1
ATOM 664 O O . THR A 1 82 ? 17.116 31.316 -7.167 1.00 46.09 82 THR A O 1
ATOM 667 N N . VAL A 1 83 ? 16.629 29.281 -8.007 1.00 31.38 83 VAL A N 1
ATOM 668 C CA . VAL A 1 83 ? 16.279 29.458 -9.438 1.00 31.38 83 VAL A CA 1
ATOM 669 C C . VAL A 1 83 ? 16.765 28.244 -10.247 1.00 31.38 83 VAL A C 1
ATOM 671 O O . VAL A 1 83 ? 17.876 27.752 -10.080 1.00 31.38 83 VAL A O 1
ATOM 674 N N . LYS A 1 84 ? 15.871 27.776 -11.129 1.00 47.69 84 LYS A N 1
ATOM 675 C CA . LYS A 1 84 ? 16.059 26.837 -12.247 1.00 47.69 84 LYS A CA 1
ATOM 676 C C . LYS A 1 84 ? 17.510 26.687 -12.719 1.00 47.69 84 LYS A C 1
ATOM 678 O O . LYS A 1 84 ? 17.979 27.589 -13.399 1.00 47.69 84 LYS A O 1
ATOM 683 N N . GLN A 1 85 ? 18.114 25.509 -12.547 1.00 35.62 85 GLN A N 1
ATOM 684 C CA . GLN A 1 85 ? 19.059 24.941 -13.518 1.00 35.62 85 GLN A CA 1
ATOM 685 C C . GLN A 1 85 ? 19.009 23.408 -13.468 1.00 35.62 85 GLN A C 1
ATOM 687 O O . GLN A 1 85 ? 19.219 22.797 -12.424 1.00 35.62 85 GLN A O 1
ATOM 692 N N . ASN A 1 86 ? 18.733 22.806 -14.628 1.00 48.47 86 ASN A N 1
ATOM 693 C CA . ASN A 1 86 ? 19.160 21.449 -14.969 1.00 48.47 86 ASN A CA 1
ATOM 694 C C . ASN A 1 86 ? 20.668 21.343 -14.708 1.00 48.47 86 ASN A C 1
ATOM 696 O O . ASN A 1 86 ? 21.416 22.162 -15.245 1.00 48.47 86 ASN A O 1
ATOM 700 N N . PRO A 1 87 ? 21.129 20.351 -13.930 1.00 40.47 87 PRO A N 1
ATOM 701 C CA . PRO A 1 87 ? 22.094 19.424 -14.523 1.00 40.47 87 PRO A CA 1
ATOM 7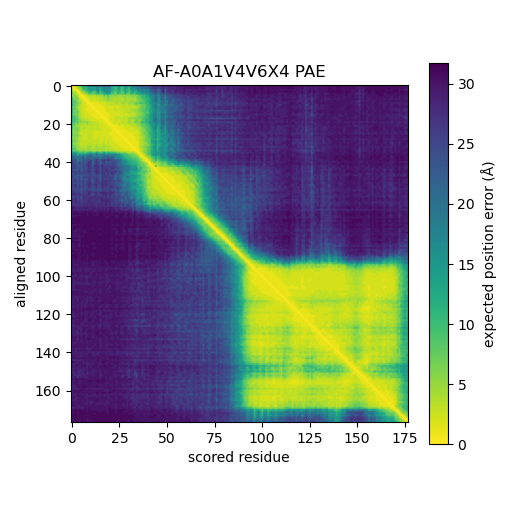02 C C . PRO A 1 87 ? 22.026 17.988 -13.954 1.00 40.47 87 PRO A C 1
ATOM 704 O O . PRO A 1 87 ? 21.593 17.759 -12.830 1.00 40.47 87 PRO A O 1
ATOM 707 N N . LYS A 1 88 ? 22.618 17.049 -14.713 1.00 38.59 88 LYS A N 1
ATOM 708 C CA . LYS A 1 88 ? 23.084 15.691 -14.323 1.00 38.59 88 LYS A CA 1
ATOM 709 C C . LYS A 1 88 ? 22.147 14.512 -14.629 1.00 38.59 88 LYS A C 1
ATOM 711 O O . LYS A 1 88 ? 21.788 13.711 -13.774 1.00 38.59 88 LYS A O 1
ATOM 716 N N . ALA A 1 89 ? 21.901 14.335 -15.925 1.00 42.75 89 ALA A N 1
ATOM 717 C CA . ALA A 1 89 ? 21.226 13.201 -16.555 1.00 42.75 89 ALA A CA 1
ATOM 718 C C . ALA A 1 89 ? 22.035 11.877 -16.626 1.00 42.75 89 ALA A C 1
ATOM 720 O O . ALA A 1 89 ? 21.740 11.057 -17.482 1.00 42.75 89 ALA A O 1
ATOM 721 N N . LEU A 1 90 ? 23.041 11.627 -15.772 1.00 40.66 90 LEU A N 1
ATOM 722 C CA . LEU A 1 90 ? 23.825 10.372 -15.853 1.00 40.66 90 LEU A CA 1
ATOM 723 C C . LEU A 1 90 ? 23.787 9.475 -14.605 1.00 40.66 90 LEU A C 1
ATOM 725 O O . LEU A 1 90 ? 23.875 8.262 -14.758 1.00 40.66 90 LEU A O 1
ATOM 729 N N . ASN A 1 91 ? 23.569 10.009 -13.395 1.00 41.06 91 ASN A N 1
ATOM 730 C CA . ASN A 1 91 ? 23.420 9.163 -12.193 1.00 41.06 91 ASN A CA 1
ATOM 731 C C . ASN A 1 91 ? 21.965 8.761 -11.901 1.00 41.06 91 ASN A C 1
ATOM 733 O O . ASN A 1 91 ? 21.732 7.714 -11.306 1.00 41.06 91 ASN A O 1
ATOM 737 N N . ASN A 1 92 ? 20.987 9.539 -12.373 1.00 48.84 92 ASN A N 1
ATOM 738 C CA . ASN A 1 92 ? 19.564 9.238 -12.178 1.00 48.84 92 ASN A CA 1
ATOM 739 C C . ASN A 1 92 ? 19.049 8.111 -13.087 1.00 48.84 92 ASN A C 1
ATOM 741 O O . ASN A 1 92 ? 18.018 7.522 -12.780 1.00 48.84 92 ASN A O 1
ATOM 745 N N . VAL A 1 93 ? 19.752 7.805 -14.185 1.00 53.53 93 VAL A N 1
ATOM 746 C CA . VAL A 1 93 ? 19.329 6.785 -15.160 1.00 53.53 93 VAL A CA 1
ATOM 747 C C . VAL A 1 93 ? 19.376 5.398 -14.518 1.00 53.53 93 VAL A C 1
ATOM 749 O O . VAL A 1 93 ? 18.355 4.727 -14.441 1.00 53.53 93 VAL A O 1
ATOM 752 N N . LYS A 1 94 ? 20.507 5.032 -13.894 1.00 61.78 94 LYS A N 1
ATOM 753 C CA . LYS A 1 94 ? 20.658 3.725 -13.228 1.00 61.78 94 LYS A CA 1
ATOM 754 C C . LYS A 1 94 ? 19.671 3.520 -12.076 1.00 61.78 94 LYS A C 1
ATOM 756 O O . LYS A 1 94 ? 19.171 2.416 -11.889 1.00 61.78 94 LYS A O 1
ATOM 761 N N . GLN A 1 95 ? 19.391 4.573 -11.304 1.00 72.38 95 GLN A N 1
ATOM 762 C CA . GLN A 1 95 ? 18.424 4.505 -10.206 1.00 72.38 95 GLN A CA 1
ATOM 763 C C . GLN A 1 95 ? 16.982 4.410 -10.723 1.00 72.38 95 GLN A C 1
ATOM 765 O O . GLN A 1 95 ? 16.188 3.658 -10.166 1.00 72.38 95 GLN A O 1
ATOM 770 N N . GLY A 1 96 ? 16.648 5.139 -11.792 1.00 76.69 96 GLY A N 1
ATOM 771 C CA . GLY A 1 96 ? 15.343 5.056 -12.444 1.00 76.69 96 GLY A CA 1
ATOM 772 C C . GLY A 1 96 ? 15.074 3.670 -13.020 1.00 76.69 96 GLY A C 1
ATOM 773 O O . GLY A 1 96 ? 14.020 3.104 -12.750 1.00 76.69 96 GLY A O 1
ATOM 774 N N . ASP A 1 97 ? 16.050 3.086 -13.712 1.00 81.19 97 ASP A N 1
ATOM 775 C CA . ASP A 1 97 ? 15.929 1.749 -14.302 1.00 81.19 97 ASP A CA 1
ATOM 776 C C . ASP A 1 97 ? 15.739 0.665 -13.234 1.00 81.19 97 ASP A C 1
ATOM 778 O O . ASP A 1 97 ? 14.965 -0.273 -13.413 1.00 81.19 97 ASP A O 1
ATOM 782 N N . GLU A 1 98 ? 16.421 0.800 -12.093 1.00 85.38 98 GLU A N 1
ATOM 783 C CA . GLU A 1 98 ? 16.251 -0.101 -10.951 1.00 85.38 98 GLU A CA 1
ATOM 784 C C . GLU A 1 98 ? 14.843 0.005 -10.347 1.00 85.38 98 GLU A C 1
ATOM 786 O O . GLU A 1 98 ? 14.218 -1.011 -10.044 1.00 85.38 98 GLU A O 1
ATOM 791 N N . ILE A 1 99 ? 14.315 1.226 -10.209 1.00 87.56 99 ILE A N 1
ATOM 792 C CA . ILE A 1 99 ? 12.944 1.464 -9.734 1.00 87.56 99 ILE A CA 1
ATOM 793 C C . ILE A 1 99 ? 11.926 0.874 -10.715 1.00 87.56 9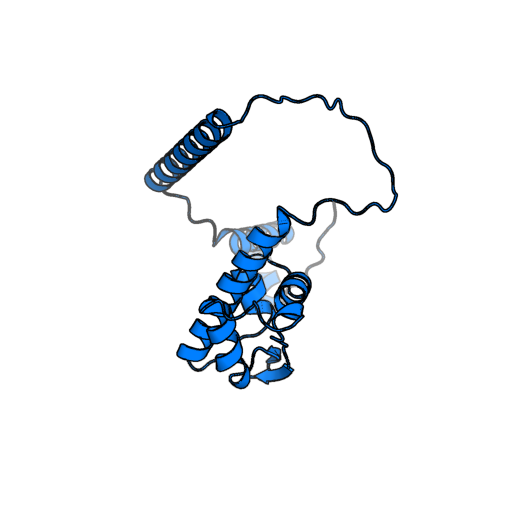9 ILE A C 1
ATOM 795 O O . ILE A 1 99 ? 10.977 0.220 -10.286 1.00 87.56 99 ILE A O 1
ATOM 799 N N . ILE A 1 100 ? 12.134 1.066 -12.020 1.00 88.81 100 ILE A N 1
ATOM 800 C CA . ILE A 1 100 ? 11.273 0.531 -13.078 1.00 88.81 100 ILE A CA 1
ATOM 801 C C . ILE A 1 100 ? 11.261 -1.002 -13.038 1.00 88.81 100 ILE A C 1
ATOM 803 O O . ILE A 1 100 ? 10.183 -1.593 -13.025 1.00 88.81 100 ILE A O 1
ATOM 807 N N . ARG A 1 101 ? 12.431 -1.650 -12.949 1.00 89.31 101 ARG A N 1
ATOM 808 C CA . ARG A 1 101 ? 12.532 -3.118 -12.866 1.00 89.31 101 ARG A CA 1
ATOM 809 C C . ARG A 1 101 ? 11.859 -3.668 -11.611 1.00 89.31 101 ARG A C 1
ATOM 811 O O . ARG A 1 101 ? 11.062 -4.598 -11.705 1.00 89.31 101 ARG A O 1
ATOM 818 N N . LYS A 1 102 ? 12.097 -3.058 -10.446 1.00 91.12 102 LYS A N 1
ATOM 819 C CA . LYS A 1 102 ? 11.443 -3.467 -9.190 1.00 91.12 102 LYS A CA 1
ATOM 820 C C . LYS A 1 102 ? 9.929 -3.280 -9.233 1.00 91.12 102 LYS A C 1
ATOM 822 O O . LYS A 1 102 ? 9.197 -4.140 -8.749 1.00 91.12 102 LYS A O 1
ATOM 827 N N . ALA A 1 103 ? 9.453 -2.188 -9.829 1.00 91.44 103 ALA A N 1
ATOM 828 C CA . ALA A 1 103 ? 8.029 -1.965 -10.037 1.00 91.44 103 ALA A CA 1
ATOM 829 C C . ALA A 1 103 ? 7.423 -3.015 -10.970 1.00 91.44 103 ALA A C 1
ATOM 831 O O . ALA A 1 103 ? 6.385 -3.583 -10.639 1.00 91.44 103 ALA A O 1
ATOM 832 N N . ALA A 1 104 ? 8.084 -3.315 -12.091 1.00 91.25 104 ALA A N 1
ATOM 833 C CA . ALA A 1 104 ? 7.613 -4.314 -13.040 1.00 91.25 104 ALA A CA 1
ATOM 834 C C . ALA A 1 104 ? 7.506 -5.705 -12.399 1.00 91.25 104 ALA A C 1
ATOM 836 O O . ALA A 1 104 ? 6.469 -6.357 -12.502 1.00 91.25 104 ALA A O 1
ATOM 837 N N . GLN A 1 105 ? 8.531 -6.105 -11.643 1.00 92.44 105 GLN A N 1
ATOM 838 C CA . GLN A 1 105 ? 8.541 -7.364 -10.904 1.00 92.44 105 GLN A CA 1
ATOM 839 C C . GLN A 1 105 ? 7.437 -7.425 -9.838 1.00 92.44 105 GLN A C 1
ATOM 841 O O . GLN A 1 105 ? 6.772 -8.447 -9.694 1.00 92.44 105 GLN A O 1
ATOM 846 N N . ALA A 1 106 ? 7.210 -6.333 -9.100 1.00 91.81 106 ALA A N 1
ATOM 847 C CA . ALA A 1 106 ? 6.158 -6.279 -8.089 1.00 91.81 106 ALA A CA 1
ATOM 848 C C . ALA A 1 106 ? 4.751 -6.400 -8.695 1.00 91.81 106 ALA A C 1
ATOM 850 O O . ALA A 1 106 ? 3.896 -7.050 -8.100 1.00 91.81 106 ALA A O 1
ATOM 851 N N . ILE A 1 107 ? 4.519 -5.794 -9.863 1.00 92.56 107 ILE A N 1
ATOM 852 C CA . ILE A 1 107 ? 3.238 -5.883 -10.573 1.00 92.56 107 ILE A CA 1
ATOM 853 C C . ILE A 1 107 ? 3.028 -7.297 -11.128 1.00 92.56 107 ILE A C 1
ATOM 855 O O . ILE A 1 107 ? 1.946 -7.850 -10.952 1.00 92.56 107 ILE A O 1
ATOM 859 N N . LEU A 1 108 ? 4.052 -7.901 -11.741 1.00 91.81 108 LEU A N 1
ATOM 860 C CA . LEU A 1 108 ? 3.964 -9.270 -12.261 1.00 91.81 108 LEU A CA 1
ATOM 861 C C . LEU A 1 108 ? 3.693 -10.293 -11.161 1.00 91.81 108 LEU A C 1
ATOM 863 O O . LEU A 1 108 ? 2.835 -11.144 -11.346 1.00 91.81 108 LEU A O 1
ATOM 867 N N . ALA A 1 109 ? 4.325 -10.155 -9.992 1.00 92.25 109 ALA A N 1
ATOM 868 C CA . ALA A 1 109 ? 4.035 -11.025 -8.854 1.00 92.25 109 ALA A CA 1
ATOM 869 C C . ALA A 1 109 ? 2.547 -10.972 -8.455 1.00 92.25 109 ALA A C 1
ATOM 871 O O . ALA A 1 109 ? 1.929 -12.003 -8.212 1.00 92.25 109 ALA A O 1
ATOM 872 N N . CYS A 1 110 ? 1.937 -9.782 -8.462 1.00 90.19 110 CYS A N 1
ATOM 873 C CA . CYS A 1 110 ? 0.495 -9.652 -8.248 1.00 90.19 110 CYS A CA 1
ATOM 874 C C . CYS A 1 110 ? -0.321 -10.312 -9.374 1.00 90.19 110 CYS A C 1
ATOM 876 O O . CYS A 1 110 ? -1.358 -10.915 -9.104 1.00 90.19 110 CYS A O 1
ATOM 878 N N . PHE A 1 111 ? 0.144 -10.243 -10.624 1.00 92.06 111 PHE A N 1
ATOM 879 C CA . PHE A 1 111 ? -0.528 -10.918 -11.734 1.00 92.06 111 PHE A CA 1
ATOM 880 C C . PHE A 1 111 ? -0.454 -12.442 -11.632 1.00 92.06 111 PHE A C 1
ATOM 882 O O . PHE A 1 111 ? -1.440 -13.109 -11.939 1.00 92.06 111 PHE A O 1
ATOM 889 N N . ASP A 1 112 ? 0.670 -12.985 -11.168 1.00 90.06 112 ASP A N 1
ATOM 890 C CA . ASP A 1 112 ? 0.849 -14.420 -10.922 1.00 90.06 112 ASP A CA 1
ATOM 891 C C . ASP A 1 112 ? -0.077 -14.920 -9.802 1.00 90.06 112 ASP A C 1
ATOM 893 O O . ASP A 1 112 ? -0.587 -16.036 -9.862 1.00 90.06 112 ASP A O 1
ATOM 897 N N . GLU A 1 113 ? -0.382 -14.060 -8.828 1.00 89.56 113 GLU A N 1
ATOM 898 C CA . GLU A 1 113 ? -1.405 -14.280 -7.796 1.00 89.56 113 GLU A CA 1
ATOM 899 C C . GLU A 1 113 ? -2.849 -14.095 -8.314 1.00 89.56 113 GLU A C 1
ATOM 901 O O . GLU A 1 113 ? -3.810 -14.264 -7.562 1.00 89.56 113 GLU A O 1
ATOM 906 N N . GLY A 1 114 ? -3.033 -13.726 -9.586 1.00 89.19 114 GLY A N 1
ATOM 907 C CA 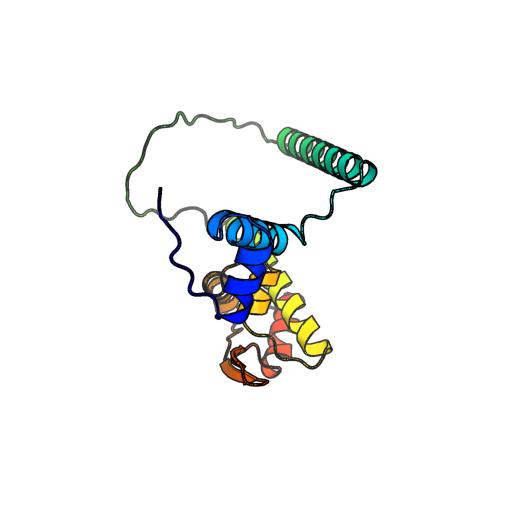. GLY A 1 114 ? -4.346 -13.507 -10.193 1.00 89.19 114 GLY A CA 1
ATOM 908 C C . GLY A 1 114 ? -5.033 -12.208 -9.759 1.00 89.19 114 GLY A C 1
ATOM 909 O O . GLY A 1 114 ? -6.256 -12.099 -9.874 1.00 89.19 114 GLY A O 1
ATOM 910 N N . ARG A 1 115 ? -4.281 -11.205 -9.280 1.00 90.62 115 ARG A N 1
ATOM 911 C CA . ARG A 1 115 ? -4.813 -9.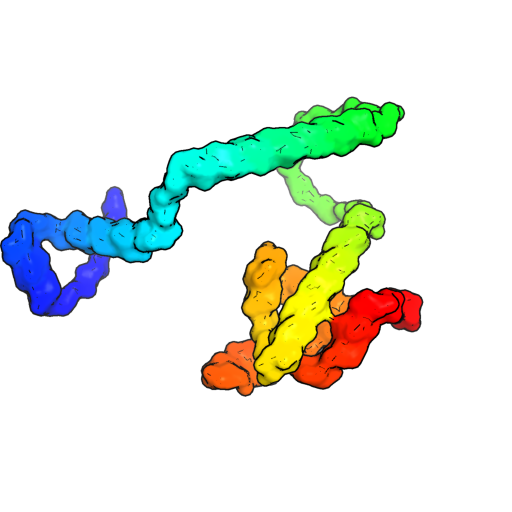897 -8.853 1.00 90.62 115 ARG A CA 1
ATOM 912 C C . ARG A 1 115 ? -4.212 -8.726 -9.631 1.00 90.62 115 ARG A C 1
ATOM 914 O O . ARG A 1 115 ? -3.010 -8.635 -9.841 1.00 90.62 115 ARG A O 1
ATOM 921 N N . GLU A 1 116 ? -5.056 -7.757 -9.972 1.00 91.44 116 GLU A N 1
ATOM 922 C CA . GLU A 1 116 ? -4.625 -6.465 -10.513 1.00 91.44 116 GLU A CA 1
ATOM 923 C C . GLU A 1 116 ? -4.346 -5.494 -9.354 1.00 91.44 116 GLU A C 1
ATOM 925 O O . GLU A 1 116 ? -5.282 -5.151 -8.622 1.00 91.44 116 GLU A O 1
ATOM 930 N N . PRO A 1 117 ? -3.094 -5.051 -9.139 1.00 91.06 117 PRO A N 1
ATOM 931 C CA . PRO A 1 117 ? -2.754 -4.207 -8.004 1.00 91.06 117 PRO A CA 1
ATOM 932 C C . PRO A 1 117 ? -3.086 -2.734 -8.257 1.00 91.06 117 PRO A C 1
ATOM 934 O O . PRO A 1 117 ? -3.054 -2.233 -9.390 1.00 91.06 117 PRO A O 1
ATOM 937 N N . LEU A 1 118 ? -3.358 -2.013 -7.171 1.00 92.88 118 LEU A N 1
ATOM 938 C CA . LEU A 1 118 ? -3.526 -0.564 -7.200 1.00 92.88 118 LEU A CA 1
ATOM 939 C C . LEU A 1 118 ? -2.155 0.123 -7.328 1.00 92.88 118 LEU A C 1
ATOM 941 O O . LEU A 1 118 ? -1.161 -0.321 -6.756 1.00 92.88 118 LEU A O 1
ATOM 945 N N . VAL A 1 119 ? -2.098 1.277 -7.998 1.00 91.56 119 VAL A N 1
ATOM 946 C CA . VAL A 1 119 ? -0.874 2.103 -8.044 1.00 91.56 119 VAL A CA 1
ATOM 947 C C . VAL A 1 119 ? -0.355 2.448 -6.649 1.00 91.56 119 VAL A C 1
ATOM 949 O O . VAL A 1 119 ? 0.855 2.473 -6.448 1.00 91.56 119 VAL A O 1
ATOM 952 N N . GLY A 1 120 ? -1.258 2.725 -5.702 1.00 88.25 120 GLY A N 1
ATOM 953 C CA . GLY A 1 120 ? -0.906 3.011 -4.309 1.00 88.25 120 GLY A CA 1
ATOM 954 C C . GLY A 1 120 ? -0.151 1.857 -3.655 1.00 88.25 120 GLY A C 1
ATOM 955 O O . GLY A 1 120 ? 0.938 2.074 -3.145 1.00 88.25 120 GLY A O 1
ATOM 956 N N . GLU A 1 121 ? -0.666 0.632 -3.782 1.00 88.44 121 GLU A N 1
ATOM 957 C CA . GLU A 1 121 ? -0.065 -0.578 -3.199 1.00 88.44 121 GLU A CA 1
ATOM 958 C C . GLU A 1 121 ? 1.365 -0.816 -3.715 1.00 88.44 121 GLU A C 1
ATOM 960 O O . GLU A 1 121 ? 2.285 -1.079 -2.941 1.00 88.44 121 GLU A O 1
ATOM 965 N N . ILE A 1 122 ? 1.580 -0.679 -5.029 1.00 91.88 122 ILE A N 1
ATOM 966 C CA . ILE A 1 122 ? 2.914 -0.850 -5.626 1.00 91.88 122 ILE A CA 1
ATOM 967 C C . ILE A 1 122 ? 3.855 0.285 -5.210 1.00 91.88 122 ILE A C 1
ATOM 969 O O . ILE A 1 122 ? 5.033 0.045 -4.950 1.00 91.88 122 ILE A O 1
ATOM 973 N N . ALA A 1 123 ? 3.354 1.520 -5.130 1.00 89.00 123 ALA A N 1
ATOM 974 C CA . ALA A 1 123 ? 4.153 2.666 -4.714 1.00 89.00 123 ALA A CA 1
ATOM 975 C C . ALA A 1 123 ? 4.596 2.543 -3.246 1.00 89.00 123 ALA A C 1
ATOM 977 O O . ALA A 1 123 ? 5.777 2.730 -2.957 1.00 89.00 123 ALA A O 1
ATOM 978 N N . GLU A 1 124 ? 3.694 2.134 -2.351 1.00 89.19 124 GLU A N 1
ATOM 979 C CA . GLU A 1 124 ? 3.992 1.864 -0.941 1.00 89.19 124 GLU A CA 1
ATOM 980 C C . GLU A 1 124 ? 5.040 0.760 -0.785 1.00 89.19 124 GLU A C 1
ATOM 982 O O . GLU A 1 124 ? 6.023 0.946 -0.068 1.00 89.19 124 GLU A O 1
ATOM 987 N N . LYS A 1 125 ? 4.908 -0.343 -1.535 1.00 87.00 125 LYS A N 1
ATOM 988 C CA . LYS A 1 125 ? 5.879 -1.451 -1.529 1.00 87.00 125 LYS A CA 1
ATOM 989 C C . LYS A 1 125 ? 7.292 -1.016 -1.938 1.00 87.00 125 LYS A C 1
ATOM 991 O O . LYS A 1 125 ? 8.273 -1.625 -1.520 1.00 87.00 125 LYS A O 1
ATOM 996 N N . LEU A 1 126 ? 7.403 0.036 -2.749 1.00 85.38 126 LEU A N 1
ATOM 997 C CA . LEU A 1 126 ? 8.671 0.603 -3.216 1.00 85.38 126 LEU A CA 1
ATOM 998 C C . LEU A 1 126 ? 9.141 1.810 -2.385 1.00 85.38 126 LEU A C 1
ATOM 1000 O O . LEU A 1 126 ? 10.206 2.354 -2.675 1.00 85.38 126 LEU A O 1
ATOM 1004 N N . GLY A 1 127 ? 8.371 2.247 -1.382 1.00 85.88 127 GLY A N 1
ATOM 1005 C CA . GLY A 1 127 ? 8.664 3.450 -0.596 1.00 85.88 127 GLY A CA 1
ATOM 1006 C C . GLY A 1 127 ? 8.562 4.750 -1.404 1.00 85.88 127 GLY A C 1
ATOM 1007 O O . GLY A 1 127 ? 9.272 5.716 -1.126 1.00 85.88 127 GLY A O 1
ATOM 1008 N N . LEU A 1 128 ? 7.717 4.775 -2.438 1.00 86.94 128 LEU A N 1
ATOM 1009 C CA . LEU A 1 128 ? 7.543 5.895 -3.361 1.00 86.94 128 LEU A CA 1
ATOM 1010 C C . LEU A 1 128 ? 6.135 6.484 -3.259 1.00 86.94 128 LEU A C 1
ATOM 1012 O O . LEU A 1 128 ? 5.178 5.818 -2.879 1.00 86.94 128 LEU A O 1
ATOM 1016 N N . SER A 1 129 ? 5.982 7.738 -3.688 1.00 87.44 129 SER A N 1
ATOM 1017 C CA . SER A 1 129 ? 4.650 8.291 -3.940 1.00 87.44 129 SER A CA 1
ATOM 1018 C C . SER A 1 129 ? 4.083 7.744 -5.257 1.00 87.44 129 SER A C 1
ATOM 1020 O O . SER A 1 129 ? 4.826 7.525 -6.220 1.00 87.44 129 SER A O 1
ATOM 1022 N N . SER A 1 130 ? 2.758 7.594 -5.353 1.00 86.19 130 SER A N 1
ATOM 1023 C CA . SER A 1 130 ? 2.091 7.154 -6.591 1.00 86.19 130 SER A CA 1
ATOM 1024 C C . SER A 1 130 ? 2.416 8.046 -7.798 1.00 86.19 130 SER A C 1
ATOM 1026 O O . SER A 1 130 ? 2.515 7.560 -8.925 1.00 86.19 130 SER A O 1
ATOM 1028 N N . GLY A 1 131 ? 2.616 9.351 -7.570 1.00 84.06 131 GLY A N 1
ATOM 1029 C CA . GLY A 1 131 ? 3.011 10.303 -8.612 1.00 84.06 131 GLY A CA 1
ATOM 1030 C C . GLY A 1 131 ? 4.441 10.079 -9.108 1.00 84.06 131 GLY A C 1
ATOM 1031 O O . GLY A 1 131 ? 4.682 10.088 -10.315 1.00 84.06 131 GLY A O 1
ATOM 1032 N N . SER A 1 132 ? 5.374 9.810 -8.190 1.00 83.56 132 SER A N 1
ATOM 1033 C CA . SER A 1 132 ? 6.768 9.487 -8.518 1.00 83.56 132 SER A CA 1
ATOM 1034 C C . SER A 1 132 ? 6.862 8.185 -9.313 1.00 83.56 132 SER A C 1
ATOM 1036 O O . SER A 1 132 ? 7.534 8.146 -10.340 1.00 83.56 132 SER A O 1
ATOM 1038 N N . LEU A 1 133 ? 6.134 7.144 -8.897 1.00 87.00 133 LEU A N 1
ATOM 1039 C CA . LEU A 1 133 ? 6.077 5.872 -9.622 1.00 87.00 133 LEU A CA 1
ATOM 1040 C C . LEU A 1 133 ? 5.548 6.060 -11.053 1.00 87.00 133 LEU A C 1
ATOM 1042 O O . LEU A 1 133 ? 6.129 5.548 -12.008 1.00 87.00 133 LEU A O 1
ATOM 1046 N N . GLY A 1 134 ? 4.491 6.861 -11.216 1.00 85.75 134 GLY A N 1
ATOM 1047 C CA . GLY A 1 134 ? 3.961 7.210 -12.533 1.00 85.75 134 GLY A CA 1
ATOM 1048 C C . GLY A 1 134 ? 4.982 7.920 -13.429 1.00 85.75 134 GLY A C 1
ATOM 1049 O O . GLY A 1 134 ? 5.010 7.659 -14.630 1.00 85.75 134 GLY A O 1
ATOM 1050 N N . MET A 1 135 ? 5.847 8.775 -12.869 1.00 86.75 135 MET A N 1
ATOM 1051 C CA . MET A 1 135 ? 6.922 9.425 -13.631 1.00 86.75 135 MET A CA 1
ATOM 1052 C C . MET A 1 135 ? 7.962 8.425 -14.142 1.00 86.75 135 MET A C 1
ATOM 1054 O O . MET A 1 135 ? 8.352 8.522 -15.302 1.00 86.75 135 MET A O 1
ATOM 1058 N N . TYR A 1 136 ? 8.373 7.462 -13.311 1.00 87.25 136 TYR A N 1
ATOM 1059 C CA . TYR A 1 136 ? 9.334 6.427 -13.707 1.00 87.25 136 TYR A CA 1
ATOM 1060 C C . TYR A 1 136 ? 8.767 5.474 -14.758 1.00 87.25 136 TYR A C 1
ATOM 1062 O O . TYR A 1 136 ? 9.466 5.104 -15.692 1.00 87.25 136 TYR A O 1
ATOM 1070 N N . LEU A 1 137 ? 7.489 5.108 -14.647 1.00 86.81 137 LEU A N 1
ATOM 1071 C CA . LEU A 1 137 ? 6.856 4.170 -15.574 1.00 86.81 137 LEU A CA 1
ATOM 1072 C C . LEU A 1 137 ? 6.403 4.827 -16.883 1.00 86.81 137 LEU A C 1
ATOM 1074 O O . LEU A 1 137 ? 6.276 4.143 -17.892 1.00 86.81 137 LEU A O 1
ATOM 1078 N N . LYS A 1 138 ? 6.196 6.146 -16.930 1.00 85.31 138 LYS A N 1
ATOM 1079 C CA . LYS A 1 138 ? 5.705 6.834 -18.137 1.00 85.31 138 LYS A CA 1
ATOM 1080 C C . LYS A 1 138 ? 6.503 6.536 -19.418 1.00 85.31 138 LYS A C 1
ATOM 1082 O O . LYS A 1 138 ? 5.847 6.288 -20.433 1.00 85.31 138 LYS A O 1
ATOM 1087 N N . PRO A 1 139 ? 7.851 6.539 -19.426 1.00 83.19 139 PRO A N 1
ATOM 1088 C CA . PRO A 1 139 ? 8.603 6.274 -20.645 1.00 83.19 139 PRO A CA 1
ATOM 1089 C C . PRO 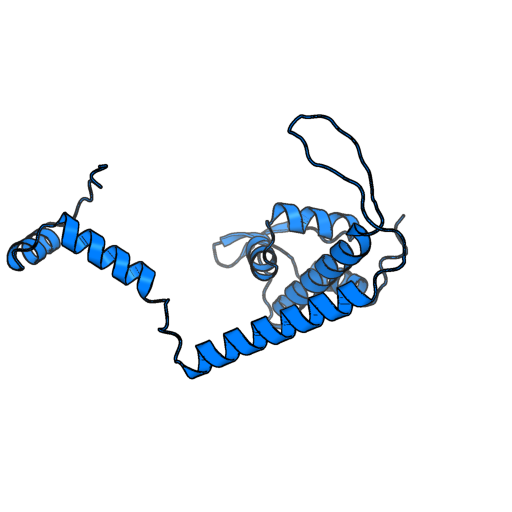A 1 139 ? 8.537 4.795 -21.066 1.00 83.19 139 PRO A C 1
ATOM 1091 O O . PRO A 1 139 ? 8.856 4.488 -22.204 1.00 83.19 139 PRO A O 1
ATOM 1094 N N . THR A 1 140 ? 8.041 3.893 -20.200 1.00 82.31 140 THR A N 1
ATOM 1095 C CA . THR A 1 140 ? 7.916 2.453 -20.509 1.00 82.31 140 THR A CA 1
ATOM 1096 C C . THR A 1 140 ? 6.648 2.136 -21.295 1.00 82.31 140 THR A C 1
ATOM 1098 O O . THR A 1 140 ? 6.434 1.006 -21.717 1.00 82.31 140 THR A O 1
ATOM 1101 N N . GLY A 1 141 ? 5.734 3.104 -21.406 1.00 83.12 141 GLY A N 1
ATOM 1102 C CA . GLY A 1 141 ? 4.388 2.852 -21.906 1.00 83.12 141 GLY A CA 1
ATOM 1103 C C . GLY A 1 141 ? 3.486 2.072 -20.937 1.00 83.12 141 GLY A C 1
ATOM 1104 O O . GLY A 1 141 ? 2.326 1.833 -21.284 1.00 83.12 141 GLY A O 1
ATOM 1105 N N . ILE A 1 142 ? 3.960 1.723 -19.733 1.00 86.50 142 ILE A N 1
ATOM 1106 C CA . ILE A 1 142 ? 3.143 1.175 -18.644 1.00 86.50 142 ILE A CA 1
ATOM 1107 C C . ILE A 1 142 ? 2.281 2.308 -18.082 1.00 86.50 142 ILE A C 1
ATOM 1109 O O . ILE A 1 142 ? 2.770 3.278 -17.496 1.00 86.50 142 ILE A O 1
ATOM 1113 N N . LYS A 1 143 ? 0.968 2.196 -18.283 1.00 86.62 143 LYS A N 1
ATOM 1114 C CA . LYS A 1 143 ? -0.025 3.181 -17.845 1.00 86.62 143 LYS A CA 1
ATOM 1115 C C . LYS A 1 143 ? -1.126 2.489 -17.072 1.00 86.62 143 LYS A C 1
ATOM 1117 O O . LYS A 1 143 ? -1.531 1.389 -17.415 1.00 86.62 143 LYS A O 1
ATOM 1122 N N . THR A 1 144 ? -1.628 3.176 -16.057 1.00 88.56 144 THR A N 1
ATOM 1123 C CA . THR A 1 144 ? -2.677 2.648 -15.190 1.00 88.56 144 THR A CA 1
ATOM 1124 C C . THR A 1 144 ? -4.047 3.123 -15.616 1.00 88.56 144 THR A C 1
ATOM 1126 O O . THR A 1 144 ? -4.239 4.293 -15.982 1.00 88.56 144 THR A O 1
ATOM 1129 N N . THR A 1 145 ? -5.005 2.212 -15.517 1.00 88.81 145 THR A N 1
ATOM 1130 C CA . THR A 1 145 ? -6.384 2.432 -15.936 1.00 88.81 145 THR A CA 1
ATOM 1131 C C . THR A 1 145 ? -7.218 2.807 -14.714 1.00 88.81 145 THR A C 1
ATOM 1133 O O . THR A 1 145 ? -7.140 2.120 -13.691 1.00 88.81 145 THR A O 1
ATOM 1136 N N . PRO A 1 146 ? -7.994 3.905 -14.762 1.00 87.75 146 PRO A N 1
ATOM 1137 C CA . PRO A 1 146 ? -8.958 4.201 -13.714 1.00 87.75 146 PRO A CA 1
ATOM 1138 C C . PRO A 1 146 ? -10.078 3.157 -13.777 1.00 87.75 146 PRO A C 1
ATOM 1140 O O . PRO A 1 146 ? -10.832 3.104 -14.743 1.00 87.75 146 PRO A O 1
ATOM 1143 N N . THR A 1 147 ? -10.168 2.304 -12.765 1.00 86.31 147 THR A N 1
ATOM 1144 C CA . THR A 1 147 ? -11.184 1.252 -12.673 1.00 86.31 147 THR A CA 1
ATOM 1145 C C . THR A 1 147 ? -11.515 0.961 -11.208 1.00 86.31 147 THR A C 1
ATOM 1147 O O . THR A 1 147 ? -10.914 1.529 -10.293 1.00 86.31 147 THR A O 1
ATOM 1150 N N . GLY A 1 148 ? -12.526 0.132 -10.971 1.00 83.81 148 GLY A N 1
ATOM 1151 C CA . GLY A 1 148 ? -12.884 -0.351 -9.644 1.00 83.81 148 GLY A CA 1
ATOM 1152 C C . GLY A 1 148 ? -12.677 -1.856 -9.543 1.00 83.81 148 GLY A C 1
ATOM 1153 O O . GLY A 1 148 ? -13.206 -2.597 -10.372 1.00 83.81 148 GLY A O 1
ATOM 1154 N N . ARG A 1 149 ? -11.946 -2.315 -8.524 1.00 82.12 149 ARG A N 1
ATOM 1155 C CA . ARG A 1 149 ? -11.789 -3.740 -8.195 1.00 82.12 149 ARG A CA 1
ATOM 1156 C C . ARG A 1 149 ? -12.140 -3.948 -6.727 1.00 82.12 149 ARG A C 1
ATOM 1158 O O . ARG A 1 149 ? -11.735 -3.160 -5.879 1.00 82.12 149 ARG A O 1
ATOM 1165 N N . SER A 1 150 ? -12.934 -4.976 -6.434 1.00 74.81 150 SER A N 1
ATOM 1166 C CA . SER A 1 150 ? -13.313 -5.342 -5.058 1.00 74.81 150 SER A CA 1
ATOM 1167 C C . SER A 1 150 ? -13.875 -4.175 -4.224 1.00 74.81 150 SER A C 1
ATOM 1169 O O . SER A 1 150 ? -13.559 -4.028 -3.050 1.00 74.81 150 SER A O 1
ATOM 1171 N N . GLY A 1 151 ? -14.679 -3.305 -4.846 1.00 81.75 151 GLY A N 1
ATOM 1172 C CA . GLY A 1 151 ? -15.293 -2.144 -4.184 1.00 81.75 151 GLY A CA 1
ATOM 1173 C C . GLY A 1 151 ? -14.382 -0.920 -4.016 1.00 81.75 151 GLY A C 1
ATOM 1174 O O . GLY A 1 151 ? -14.874 0.151 -3.665 1.00 81.75 151 GLY A O 1
ATOM 1175 N N . ILE A 1 152 ? -13.088 -1.028 -4.330 1.00 83.44 152 ILE A N 1
ATOM 1176 C CA . ILE A 1 152 ? -12.131 0.080 -4.266 1.00 83.44 152 ILE A CA 1
ATOM 1177 C C . ILE A 1 152 ? -12.019 0.709 -5.657 1.00 83.44 152 ILE A C 1
ATOM 1179 O O . ILE A 1 152 ? -11.717 0.037 -6.641 1.00 83.44 152 ILE A O 1
ATOM 1183 N N . LYS A 1 153 ? -12.297 2.014 -5.756 1.00 88.06 153 LYS A N 1
ATOM 1184 C CA . LYS A 1 153 ? -12.095 2.798 -6.984 1.00 88.06 153 LYS A CA 1
ATOM 1185 C C . LYS A 1 153 ? -10.690 3.382 -6.980 1.00 88.06 153 LYS A C 1
ATOM 1187 O O . LYS A 1 153 ? -10.285 4.002 -6.001 1.00 88.06 153 LYS A O 1
ATOM 1192 N N . GLY A 1 154 ? -9.968 3.248 -8.086 1.00 89.06 154 GLY A N 1
ATOM 1193 C CA . GLY A 1 154 ? -8.619 3.782 -8.178 1.00 89.06 154 GLY A CA 1
ATOM 1194 C C . GLY A 1 154 ? -7.948 3.512 -9.515 1.00 89.06 154 GLY A C 1
ATOM 1195 O O . GLY A 1 154 ? -8.595 3.180 -10.504 1.00 89.06 154 GLY A O 1
ATOM 1196 N N . ARG A 1 155 ? -6.632 3.712 -9.569 1.00 90.69 155 ARG A N 1
ATOM 1197 C CA . ARG A 1 155 ? -5.835 3.414 -10.762 1.00 90.69 155 ARG A CA 1
ATOM 1198 C C . ARG A 1 155 ? -5.166 2.066 -10.572 1.00 90.69 155 ARG A C 1
ATOM 1200 O O . ARG A 1 155 ? -4.402 1.914 -9.622 1.00 90.69 155 ARG A O 1
ATOM 1207 N N . TYR A 1 156 ? -5.434 1.137 -11.476 1.00 92.38 156 TYR A N 1
ATOM 1208 C CA . TYR A 1 156 ? -4.929 -0.230 -11.407 1.00 92.38 156 TYR A CA 1
ATOM 1209 C C . TYR A 1 156 ? -3.957 -0.513 -12.546 1.00 92.38 156 TYR A C 1
ATOM 1211 O O . TYR A 1 156 ? -4.055 0.080 -13.628 1.00 92.38 156 TYR A O 1
ATOM 1219 N N . PHE A 1 157 ? -3.022 -1.421 -12.287 1.00 91.75 157 PHE A N 1
ATOM 1220 C CA . PHE A 1 157 ? -2.266 -2.090 -13.337 1.00 91.75 157 PHE A CA 1
ATOM 1221 C C . PHE A 1 157 ? -3.086 -3.287 -13.814 1.00 91.75 157 PHE A C 1
ATOM 1223 O O . PHE A 1 157 ? -3.382 -4.170 -13.015 1.00 91.75 157 PHE A O 1
ATOM 1230 N N . THR A 1 158 ? -3.491 -3.285 -15.083 1.00 91.38 158 THR A N 1
ATOM 1231 C CA . THR A 1 158 ? -4.331 -4.344 -15.656 1.00 91.38 158 THR A CA 1
ATOM 1232 C C . THR A 1 158 ? -3.496 -5.452 -16.278 1.00 91.38 158 THR A C 1
ATOM 1234 O O . THR A 1 158 ? -2.367 -5.200 -16.707 1.00 91.38 158 THR A O 1
ATOM 1237 N N . PHE A 1 159 ? -4.053 -6.660 -16.370 1.00 91.00 159 PHE A N 1
ATOM 1238 C CA . PHE A 1 159 ? -3.350 -7.823 -16.930 1.00 91.00 159 PHE A CA 1
ATOM 1239 C C . PHE A 1 159 ? -2.821 -7.602 -18.355 1.00 91.00 159 PHE A C 1
ATOM 1241 O O . PHE A 1 159 ? -1.771 -8.138 -18.697 1.00 91.00 159 PHE A O 1
ATOM 1248 N N . ASP A 1 160 ? -3.471 -6.743 -19.148 1.00 88.81 160 ASP A N 1
ATOM 1249 C CA . ASP A 1 160 ? -3.031 -6.347 -20.499 1.00 88.81 160 ASP A CA 1
ATOM 1250 C C . ASP A 1 160 ? -1.615 -5.739 -20.537 1.00 88.81 160 ASP A C 1
ATOM 1252 O O . ASP A 1 160 ? -1.017 -5.573 -21.599 1.00 88.81 160 ASP A O 1
ATOM 1256 N N . LEU A 1 161 ? -1.076 -5.339 -19.382 1.00 89.50 161 LEU A N 1
ATOM 1257 C CA . LEU A 1 161 ? 0.273 -4.794 -19.260 1.00 89.50 161 LEU A CA 1
ATOM 1258 C C . LEU A 1 161 ? 1.347 -5.877 -19.103 1.00 89.50 161 LEU A C 1
ATOM 1260 O O . LEU A 1 161 ? 2.523 -5.516 -19.112 1.00 89.50 161 LEU A O 1
ATOM 1264 N N . ARG A 1 162 ? 0.984 -7.160 -18.952 1.00 87.44 162 ARG A N 1
ATOM 1265 C CA . ARG A 1 162 ? 1.926 -8.262 -18.687 1.00 87.44 162 ARG A CA 1
ATOM 1266 C C . ARG A 1 162 ? 3.060 -8.308 -19.711 1.00 87.44 162 ARG A C 1
ATOM 1268 O O . ARG A 1 162 ? 4.215 -8.201 -19.312 1.00 87.44 162 ARG A O 1
ATOM 1275 N N . ASP A 1 163 ? 2.733 -8.309 -21.000 1.00 86.12 163 ASP A N 1
ATOM 1276 C CA . ASP A 1 163 ? 3.729 -8.364 -22.080 1.00 86.12 163 ASP A CA 1
ATOM 1277 C C . ASP A 1 163 ? 4.731 -7.197 -22.006 1.00 86.12 163 ASP A C 1
ATOM 1279 O O . ASP A 1 163 ? 5.932 -7.369 -22.194 1.00 86.12 163 ASP A O 1
ATOM 1283 N N . LYS A 1 164 ? 4.256 -5.993 -21.658 1.00 86.81 164 LYS A N 1
ATOM 1284 C CA . LYS A 1 164 ? 5.112 -4.801 -21.513 1.00 86.81 164 LYS A CA 1
ATOM 1285 C C . LYS A 1 164 ? 6.002 -4.867 -20.276 1.00 86.81 164 LYS A C 1
ATOM 1287 O O . LYS A 1 164 ? 7.116 -4.355 -20.295 1.00 86.81 164 LYS A O 1
ATOM 1292 N N . LEU A 1 165 ? 5.502 -5.437 -19.183 1.00 87.88 165 LEU A N 1
ATOM 1293 C CA . LEU A 1 165 ? 6.266 -5.605 -17.946 1.00 87.88 165 LEU A CA 1
ATOM 1294 C C . LEU A 1 165 ?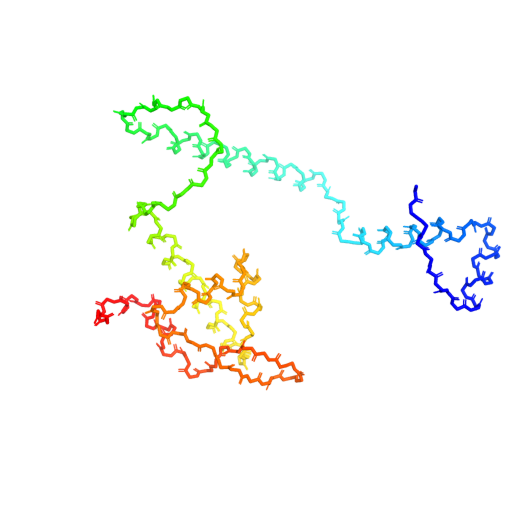 7.381 -6.635 -18.139 1.00 87.88 165 LEU A C 1
ATOM 1296 O O . LEU A 1 165 ? 8.499 -6.420 -17.676 1.00 87.88 165 LEU A O 1
ATOM 1300 N N . GLU A 1 166 ? 7.091 -7.719 -18.855 1.00 86.81 166 GLU A N 1
ATOM 1301 C CA . GLU A 1 166 ? 8.082 -8.726 -19.224 1.00 86.81 166 GLU A CA 1
ATOM 1302 C C . GLU A 1 166 ? 9.140 -8.140 -20.166 1.00 86.81 166 GLU A C 1
ATOM 1304 O O . GLU A 1 166 ? 10.330 -8.325 -19.916 1.00 86.81 166 GLU A O 1
ATOM 1309 N N . ASP A 1 167 ? 8.745 -7.354 -21.170 1.00 85.69 167 ASP A N 1
ATOM 1310 C CA . ASP A 1 167 ? 9.675 -6.668 -22.081 1.00 85.69 167 ASP A CA 1
ATOM 1311 C C . ASP A 1 167 ? 10.632 -5.710 -21.339 1.00 85.69 167 ASP A C 1
ATOM 1313 O O . ASP A 1 167 ? 11.847 -5.692 -21.570 1.00 85.69 167 ASP A O 1
ATOM 1317 N N . VAL A 1 168 ? 10.109 -4.975 -20.351 1.00 85.06 168 VAL A N 1
ATOM 1318 C CA . VAL A 1 168 ? 10.901 -4.115 -19.454 1.00 85.06 168 VAL A CA 1
ATOM 1319 C C . VAL A 1 168 ? 11.935 -4.915 -18.652 1.00 85.06 168 VAL A C 1
ATOM 1321 O O . VAL A 1 168 ? 13.051 -4.434 -18.443 1.00 85.06 168 VAL A O 1
ATOM 1324 N N . LEU A 1 169 ? 11.596 -6.125 -18.200 1.00 83.69 169 LEU A N 1
ATOM 1325 C CA . LEU A 1 169 ? 12.501 -6.972 -17.416 1.00 83.69 169 LEU A CA 1
ATOM 1326 C C . LEU A 1 169 ? 13.559 -7.679 -18.271 1.00 83.69 169 LEU A C 1
ATOM 1328 O O . LEU A 1 169 ? 14.683 -7.857 -17.804 1.00 83.69 169 LEU A O 1
ATOM 1332 N N . HIS A 1 170 ? 13.232 -8.036 -19.514 1.00 78.81 170 HIS A N 1
ATOM 1333 C CA . HIS A 1 170 ? 14.154 -8.702 -20.441 1.00 78.81 170 HIS A CA 1
ATOM 1334 C C . HIS A 1 170 ? 15.075 -7.724 -21.195 1.00 78.81 170 HIS A C 1
ATOM 1336 O O . HIS A 1 170 ? 15.936 -8.153 -21.962 1.00 78.81 170 HIS A O 1
ATOM 1342 N N . GLY A 1 171 ? 14.952 -6.415 -20.943 1.00 65.06 171 GLY A N 1
ATOM 1343 C CA . GLY A 1 171 ? 15.851 -5.394 -21.485 1.00 65.06 171 GLY A CA 1
ATOM 1344 C C . GLY A 1 171 ? 15.462 -4.861 -22.868 1.00 65.06 171 GLY A C 1
ATOM 1345 O O . GLY A 1 171 ? 16.288 -4.216 -23.511 1.00 65.06 171 GLY A O 1
ATOM 1346 N N . GLY A 1 172 ? 14.215 -5.057 -23.315 1.00 55.72 172 GLY A N 1
ATOM 134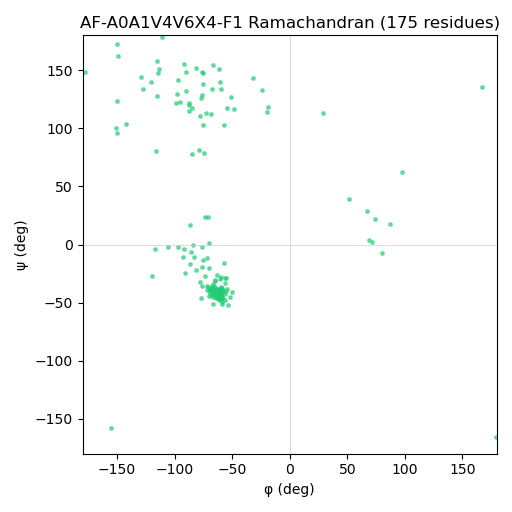7 C CA . GLY A 1 172 ? 13.702 -4.558 -24.603 1.00 55.72 172 GLY A CA 1
ATOM 1348 C C . GLY A 1 172 ? 13.506 -3.037 -24.685 1.00 55.72 172 GLY A C 1
ATOM 1349 O O . GLY A 1 172 ? 13.138 -2.490 -25.725 1.00 55.72 172 GLY A O 1
ATOM 1350 N N . TRP A 1 173 ? 13.841 -2.310 -23.617 1.00 49.62 173 TRP A N 1
ATOM 1351 C CA . TRP A 1 173 ? 13.652 -0.866 -23.443 1.00 49.62 173 TRP A CA 1
ATOM 1352 C C . TRP A 1 173 ? 14.571 0.042 -24.287 1.00 49.62 173 TRP A C 1
ATOM 1354 O O . TRP A 1 173 ? 14.840 1.188 -23.929 1.00 49.62 173 TRP A O 1
ATOM 1364 N N . GLY A 1 174 ? 15.091 -0.477 -25.401 1.00 45.22 174 GLY A N 1
ATOM 1365 C CA . GLY A 1 174 ? 16.043 0.194 -26.286 1.00 45.22 174 GLY A CA 1
ATOM 1366 C C . GLY A 1 174 ? 15.479 0.699 -27.619 1.00 45.22 174 GLY A C 1
ATOM 1367 O O . GLY A 1 174 ? 16.249 1.279 -28.381 1.00 45.22 174 GLY A O 1
ATOM 1368 N N . VAL A 1 175 ? 14.192 0.490 -27.942 1.00 43.38 175 VAL A N 1
ATOM 1369 C CA . VAL A 1 175 ? 13.714 0.636 -29.342 1.00 43.38 175 VAL A CA 1
ATOM 1370 C C . VAL A 1 175 ? 12.676 1.743 -29.590 1.00 43.38 175 VAL A C 1
ATOM 1372 O O . VAL A 1 175 ? 12.383 2.038 -30.742 1.00 43.38 175 VAL A O 1
ATOM 1375 N N . TYR A 1 176 ? 12.185 2.464 -28.582 1.00 43.12 176 TYR A N 1
ATOM 1376 C CA . TYR A 1 176 ? 11.223 3.554 -28.824 1.00 43.12 176 TYR A CA 1
ATOM 1377 C C . TYR A 1 176 ? 11.809 4.914 -28.426 1.00 43.12 176 TYR A C 1
ATOM 1379 O O . TYR A 1 176 ? 11.566 5.423 -27.333 1.00 43.12 176 TYR A O 1
ATOM 1387 N N . LYS A 1 177 ? 12.634 5.460 -29.331 1.00 36.03 177 LYS A N 1
ATOM 1388 C CA . LYS A 1 177 ? 12.991 6.887 -29.391 1.00 36.03 177 LYS A CA 1
ATOM 1389 C C . LYS A 1 177 ? 11.899 7.683 -30.093 1.00 36.03 177 LYS A C 1
ATOM 1391 O O . LYS A 1 177 ? 11.350 7.157 -31.084 1.00 36.03 177 LYS A O 1
#

Mean predicted aligned error: 20.02 Å